Protein AF-A0A5N5W059-F1 (afdb_monomer)

pLDDT: mean 74.61, std 22.86, range [30.58, 98.38]

Sequence (277 aa):
MTGIERVVARMRALAAELPPEDGVAVFNGVYLAVTEEVARRVPDGGFRDRLATTTLDVLFASRYLDAVDEAAAGRRPPACWRPLFQLRGHPAVRPVQFALAGINAHIGHDLPLALADTCRGLGAEPRDLEGDFHRVGALLVSVEERIREALMPGPDLLDVADPLTHLLGSWTLEAARGAAWAAFRALWALRERPEVAAEFAERVDASVGLVGRCLLTPLGCGGGRDDRKDENDENDGKRPARRAGGGGALPRRHPLGQPLGQSSSQSSGSSTGAISS

Structure (mmCIF, N/CA/C/O backbone):
data_AF-A0A5N5W059-F1
#
_entry.id   AF-A0A5N5W059-F1
#
loop_
_atom_site.group_PDB
_atom_site.id
_atom_site.type_symbol
_atom_site.label_atom_id
_atom_site.label_alt_id
_atom_site.label_comp_id
_atom_site.label_asym_id
_atom_site.label_entity_id
_atom_site.label_seq_id
_atom_site.pdbx_PDB_ins_code
_atom_site.Cartn_x
_atom_site.Cartn_y
_atom_site.Cartn_z
_atom_site.occupancy
_atom_site.B_iso_or_equiv
_atom_site.auth_seq_id
_atom_site.auth_comp_id
_atom_site.auth_asym_id
_atom_site.auth_atom_id
_atom_site.pdbx_PDB_model_num
ATOM 1 N N . MET A 1 1 ? -3.171 -21.248 11.573 1.00 58.03 1 MET A N 1
ATOM 2 C CA . MET A 1 1 ? -2.602 -20.238 10.667 1.00 58.03 1 MET A CA 1
ATOM 3 C C . MET A 1 1 ? -2.973 -18.863 11.186 1.00 58.03 1 MET A C 1
ATOM 5 O O . MET A 1 1 ? -4.166 -18.601 11.331 1.00 58.03 1 MET A O 1
ATOM 9 N N . THR A 1 2 ? -1.992 -18.035 11.537 1.00 75.38 2 THR A N 1
ATOM 10 C CA . THR A 1 2 ? -2.227 -16.637 11.946 1.00 75.38 2 THR A CA 1
ATOM 11 C C . THR A 1 2 ? -2.673 -15.779 10.749 1.00 75.38 2 THR A C 1
ATOM 13 O O . THR A 1 2 ? -2.598 -16.216 9.598 1.00 75.38 2 THR A O 1
ATOM 16 N N . GLY A 1 3 ? -3.180 -14.565 11.000 1.00 83.62 3 GLY A N 1
ATOM 17 C CA . GLY A 1 3 ? -3.581 -13.639 9.929 1.00 83.62 3 GLY A CA 1
ATOM 18 C C . GLY A 1 3 ? -2.415 -13.268 9.005 1.00 83.62 3 GLY A C 1
ATOM 19 O O . GLY A 1 3 ? -2.553 -13.336 7.786 1.00 83.62 3 GLY A O 1
ATOM 20 N N . ILE A 1 4 ? -1.246 -12.996 9.590 1.00 84.06 4 ILE A N 1
ATOM 21 C CA . ILE A 1 4 ? -0.012 -12.645 8.870 1.00 84.06 4 ILE A CA 1
ATOM 22 C C . ILE A 1 4 ? 0.472 -13.812 7.997 1.00 84.06 4 ILE A C 1
ATOM 24 O O . ILE A 1 4 ? 0.819 -13.621 6.836 1.00 84.06 4 ILE A O 1
ATOM 28 N N . GLU A 1 5 ? 0.418 -15.054 8.495 1.00 87.75 5 GLU A N 1
ATOM 29 C CA . GLU A 1 5 ? 0.771 -16.236 7.689 1.00 87.75 5 GLU A CA 1
ATOM 30 C C . GLU A 1 5 ? -0.106 -16.375 6.437 1.00 87.75 5 GLU A C 1
ATOM 32 O O . GLU A 1 5 ? 0.379 -16.796 5.386 1.00 87.75 5 GLU A O 1
ATOM 37 N N . ARG A 1 6 ? -1.394 -16.013 6.524 1.00 91.00 6 ARG A N 1
ATOM 38 C CA . ARG A 1 6 ? -2.306 -16.038 5.370 1.00 91.00 6 ARG A CA 1
ATOM 39 C C . ARG A 1 6 ? -1.939 -14.981 4.337 1.00 91.00 6 ARG A C 1
ATOM 41 O O . ARG A 1 6 ? -1.954 -15.284 3.146 1.00 91.00 6 ARG A O 1
ATOM 48 N N . VAL A 1 7 ? -1.584 -13.782 4.791 1.00 92.88 7 VAL A N 1
ATOM 49 C CA . VAL A 1 7 ? -1.086 -12.703 3.930 1.00 92.88 7 VAL A CA 1
ATOM 50 C C . VAL A 1 7 ? 0.180 -13.149 3.201 1.00 92.88 7 VAL A C 1
ATOM 52 O O . VAL A 1 7 ? 0.217 -13.127 1.973 1.00 92.88 7 VAL A O 1
ATOM 55 N N . VAL A 1 8 ? 1.180 -13.646 3.936 1.00 93.06 8 VAL A N 1
ATOM 56 C CA . VAL A 1 8 ? 2.445 -14.139 3.367 1.00 93.06 8 VAL A CA 1
ATOM 57 C C . VAL A 1 8 ? 2.193 -15.245 2.339 1.00 93.06 8 VAL A C 1
ATOM 59 O O . VAL A 1 8 ? 2.766 -15.224 1.251 1.00 93.06 8 VAL A O 1
ATOM 62 N N . ALA A 1 9 ? 1.306 -16.197 2.642 1.00 94.69 9 ALA A N 1
ATOM 63 C CA . ALA A 1 9 ? 0.945 -17.255 1.703 1.00 94.69 9 ALA A CA 1
ATOM 64 C C . ALA A 1 9 ? 0.313 -16.700 0.414 1.00 94.69 9 ALA A C 1
ATOM 66 O O . ALA A 1 9 ? 0.690 -17.127 -0.678 1.00 94.69 9 ALA A O 1
ATOM 67 N N . ARG A 1 10 ? -0.602 -15.725 0.518 1.00 95.94 10 ARG A N 1
ATOM 68 C CA . ARG A 1 10 ? -1.230 -15.092 -0.654 1.00 95.94 10 ARG A CA 1
ATOM 69 C C . ARG A 1 10 ? -0.217 -14.317 -1.496 1.00 95.94 10 ARG A C 1
ATOM 71 O O . ARG A 1 10 ? -0.236 -14.449 -2.715 1.00 95.94 10 ARG A O 1
ATOM 78 N N . MET A 1 11 ? 0.688 -13.571 -0.868 1.00 95.69 11 MET A N 1
ATOM 79 C CA . MET A 1 11 ? 1.741 -12.824 -1.566 1.00 95.69 11 MET A CA 1
ATOM 80 C C . MET A 1 11 ? 2.738 -13.745 -2.279 1.00 95.69 11 MET A C 1
ATOM 82 O O . MET A 1 11 ? 3.159 -13.448 -3.395 1.00 95.69 11 MET A O 1
ATOM 86 N N . ARG A 1 12 ? 3.083 -14.895 -1.684 1.00 96.00 12 ARG A N 1
ATOM 87 C CA . ARG A 1 12 ? 3.911 -15.922 -2.343 1.00 96.00 12 ARG A CA 1
ATOM 88 C C . ARG A 1 12 ? 3.200 -16.567 -3.530 1.00 96.00 12 ARG A C 1
ATOM 90 O O . ARG A 1 12 ? 3.833 -16.785 -4.556 1.00 96.00 12 ARG A O 1
ATOM 97 N N . ALA A 1 13 ? 1.900 -16.842 -3.408 1.00 96.56 13 ALA A N 1
ATOM 98 C CA . ALA A 1 13 ? 1.102 -17.334 -4.529 1.00 96.56 13 ALA A CA 1
ATOM 99 C C . ALA A 1 13 ? 1.077 -16.311 -5.677 1.00 96.56 13 ALA A C 1
ATOM 101 O O . ALA A 1 13 ? 1.368 -16.667 -6.813 1.00 96.56 13 A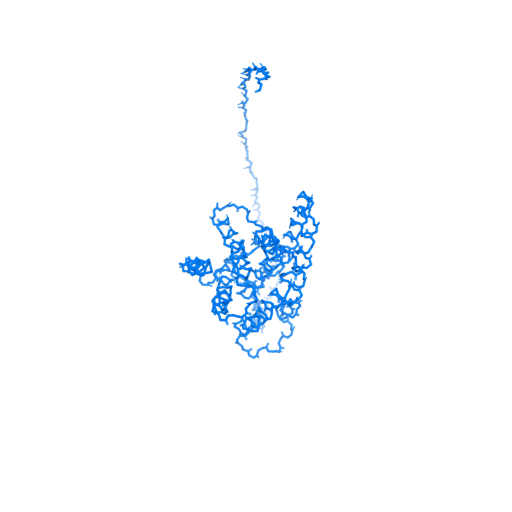LA A O 1
ATOM 102 N N . LEU A 1 14 ? 0.851 -15.031 -5.363 1.00 95.94 14 LEU A N 1
ATOM 103 C CA . LEU A 1 14 ? 0.894 -13.951 -6.349 1.00 95.94 14 LEU A CA 1
ATOM 104 C C . LEU A 1 14 ? 2.269 -13.841 -7.030 1.00 95.94 14 LEU A C 1
ATOM 106 O O . LEU A 1 14 ? 2.341 -13.664 -8.242 1.00 95.94 14 LEU A O 1
ATOM 110 N N . ALA A 1 15 ? 3.365 -13.991 -6.278 1.00 93.81 15 ALA A N 1
ATOM 111 C CA . ALA A 1 15 ? 4.717 -13.997 -6.841 1.00 93.81 15 ALA A CA 1
ATOM 112 C C . ALA A 1 15 ? 4.949 -15.157 -7.826 1.00 93.81 15 ALA A C 1
ATOM 114 O O . ALA A 1 15 ? 5.697 -14.997 -8.782 1.00 93.81 15 ALA A O 1
ATOM 115 N N . ALA A 1 16 ? 4.321 -16.314 -7.599 1.00 95.56 16 ALA A N 1
ATOM 116 C CA . ALA A 1 16 ? 4.441 -17.477 -8.477 1.00 95.56 16 ALA A CA 1
ATOM 117 C C . ALA A 1 16 ? 3.591 -17.364 -9.758 1.00 95.56 16 ALA A C 1
ATOM 119 O O . ALA A 1 16 ? 3.871 -18.052 -10.737 1.00 95.56 16 ALA A O 1
ATOM 120 N N . GLU A 1 17 ? 2.556 -16.521 -9.751 1.00 95.50 17 GLU A N 1
ATOM 121 C CA . GLU A 1 17 ? 1.641 -16.311 -10.883 1.00 95.50 17 GLU A CA 1
ATOM 122 C C . GLU A 1 17 ? 2.161 -15.280 -11.897 1.00 95.50 17 GLU A C 1
ATOM 124 O O . GLU A 1 17 ? 1.714 -15.270 -13.046 1.00 95.50 17 GLU A O 1
ATOM 129 N N . LEU A 1 18 ? 3.076 -14.399 -11.487 1.00 94.88 18 LEU A N 1
ATOM 130 C CA . LEU A 1 18 ? 3.506 -13.247 -12.276 1.00 94.88 18 LEU A CA 1
ATOM 131 C C . LEU A 1 18 ? 4.944 -13.399 -12.799 1.00 94.88 18 LEU A C 1
ATOM 133 O O . LEU A 1 18 ? 5.807 -13.898 -12.074 1.00 94.88 18 LEU A O 1
ATOM 137 N N . PRO A 1 19 ? 5.242 -12.924 -14.024 1.00 94.56 19 PRO A N 1
ATOM 138 C CA . PRO A 1 19 ? 6.618 -12.822 -14.503 1.00 94.56 19 PRO A CA 1
ATOM 139 C C . PRO A 1 19 ? 7.472 -11.943 -13.571 1.00 94.56 19 PRO A C 1
ATOM 141 O O . PRO A 1 19 ? 6.965 -10.927 -13.089 1.00 94.56 19 PRO A O 1
ATOM 144 N N . PRO A 1 20 ? 8.756 -12.266 -13.329 1.00 89.19 20 PRO A N 1
ATOM 145 C CA . PRO A 1 20 ? 9.626 -11.470 -12.455 1.00 89.19 20 PRO A CA 1
ATOM 146 C C . PRO A 1 20 ? 9.767 -9.996 -12.865 1.00 89.19 20 PRO A C 1
ATOM 148 O O . PRO A 1 20 ? 9.962 -9.133 -12.012 1.00 89.19 20 PRO A O 1
ATOM 151 N N . GLU A 1 21 ? 9.674 -9.706 -14.163 1.00 88.62 21 GLU A N 1
ATOM 152 C CA . GLU A 1 21 ? 9.733 -8.361 -14.739 1.00 88.62 21 GLU A CA 1
ATOM 153 C C . GLU A 1 21 ? 8.427 -7.562 -14.607 1.00 88.62 21 GLU A C 1
ATOM 155 O O . GLU A 1 21 ? 8.416 -6.358 -14.868 1.00 88.62 21 GLU A O 1
ATOM 160 N N . ASP A 1 22 ? 7.329 -8.204 -14.202 1.00 96.50 22 ASP A N 1
ATOM 161 C CA . ASP A 1 22 ? 6.055 -7.529 -13.999 1.00 96.50 22 ASP A CA 1
ATOM 162 C C . ASP A 1 22 ? 6.151 -6.551 -12.819 1.00 96.50 22 ASP A C 1
ATOM 164 O O . ASP A 1 22 ? 6.566 -6.902 -11.714 1.00 96.50 22 ASP A O 1
ATOM 168 N N . GLY A 1 23 ? 5.723 -5.307 -13.020 1.00 94.81 23 GLY A N 1
ATOM 169 C CA . GLY A 1 23 ? 5.801 -4.265 -12.001 1.00 94.81 23 GLY A CA 1
ATOM 170 C C . GLY A 1 23 ? 5.056 -4.595 -10.703 1.00 94.81 23 GLY A C 1
ATOM 171 O O . GLY A 1 23 ? 5.484 -4.172 -9.628 1.00 94.81 23 GLY A O 1
ATOM 172 N N . VAL A 1 24 ? 3.979 -5.389 -10.768 1.00 97.31 24 VAL A N 1
ATOM 173 C CA . VAL A 1 24 ? 3.301 -5.904 -9.568 1.00 97.31 24 VAL A CA 1
ATOM 174 C C . VAL A 1 24 ? 4.176 -6.941 -8.873 1.00 97.31 24 VAL A C 1
ATOM 176 O O . VAL A 1 24 ? 4.262 -6.903 -7.649 1.00 97.31 24 VAL A O 1
ATOM 179 N N . ALA A 1 25 ? 4.850 -7.825 -9.615 1.00 96.00 25 ALA A N 1
ATOM 180 C CA . ALA A 1 25 ? 5.771 -8.808 -9.043 1.00 96.00 25 ALA A CA 1
ATOM 181 C C . ALA A 1 25 ? 6.951 -8.128 -8.334 1.00 96.00 25 ALA A C 1
ATOM 183 O O . ALA A 1 25 ? 7.290 -8.506 -7.211 1.00 96.00 25 ALA A O 1
ATOM 184 N N . VAL A 1 26 ? 7.512 -7.074 -8.938 1.00 92.38 26 VAL A N 1
ATOM 185 C CA . VAL A 1 26 ? 8.600 -6.281 -8.348 1.00 92.38 26 VAL A CA 1
ATOM 186 C C . VAL A 1 26 ? 8.183 -5.677 -7.006 1.00 92.38 26 VAL A C 1
ATOM 188 O O . VAL A 1 26 ? 8.867 -5.877 -6.000 1.00 92.38 26 VAL A O 1
ATOM 191 N N . PHE A 1 27 ? 7.048 -4.972 -6.954 1.00 93.06 27 PHE A N 1
ATOM 192 C CA . PHE A 1 27 ? 6.564 -4.409 -5.692 1.00 93.06 27 PHE A CA 1
ATOM 193 C C . PHE A 1 27 ? 6.174 -5.500 -4.681 1.00 93.06 27 PHE A C 1
ATOM 195 O O . PHE A 1 27 ? 6.541 -5.401 -3.510 1.00 93.06 27 PHE A O 1
ATOM 202 N N . ASN A 1 28 ? 5.486 -6.559 -5.119 1.00 95.25 28 ASN A N 1
ATOM 203 C CA . ASN A 1 28 ? 5.094 -7.675 -4.257 1.00 95.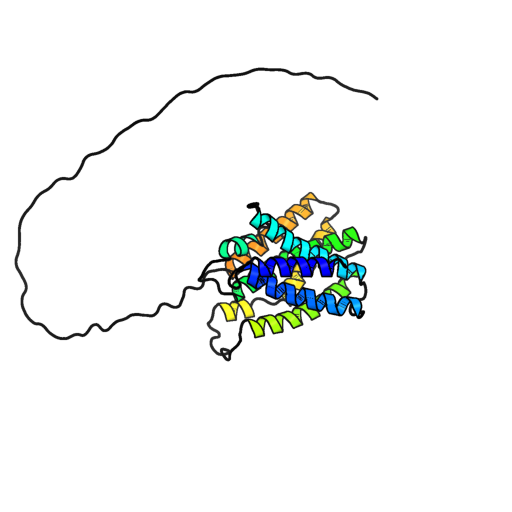25 28 ASN A CA 1
ATOM 204 C C . ASN A 1 28 ? 6.308 -8.325 -3.585 1.00 95.25 28 ASN A C 1
ATOM 206 O O . ASN A 1 28 ? 6.247 -8.638 -2.402 1.00 95.25 28 ASN A O 1
ATOM 210 N N . GLY A 1 29 ? 7.417 -8.497 -4.312 1.00 91.56 29 GLY A N 1
ATOM 211 C CA . GLY A 1 29 ? 8.658 -9.042 -3.762 1.00 91.56 29 GLY A CA 1
ATOM 212 C C . GLY A 1 29 ? 9.247 -8.161 -2.659 1.00 91.56 29 GLY A C 1
ATOM 213 O O . GLY A 1 29 ? 9.603 -8.665 -1.592 1.00 91.56 29 GLY A O 1
ATOM 214 N N . VAL A 1 30 ? 9.280 -6.842 -2.880 1.00 86.75 30 VAL A N 1
ATOM 215 C CA . VAL A 1 30 ? 9.709 -5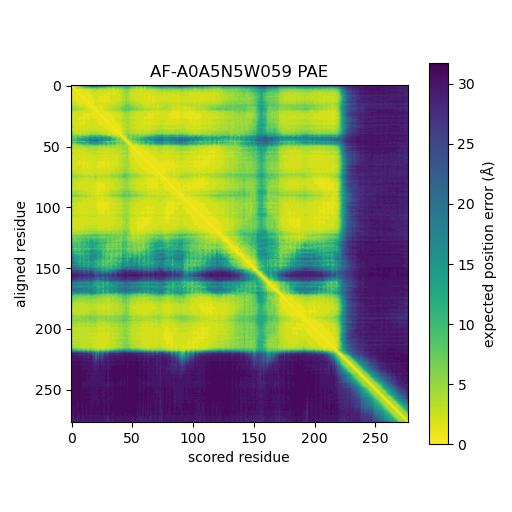.871 -1.860 1.00 86.75 30 VAL A CA 1
ATOM 216 C C . VAL A 1 30 ? 8.810 -5.953 -0.630 1.00 86.75 30 VAL A C 1
ATOM 218 O O . VAL A 1 30 ? 9.306 -6.077 0.489 1.00 86.75 30 VAL A O 1
ATOM 221 N N . TYR A 1 31 ? 7.491 -5.918 -0.823 1.00 88.75 31 TYR A N 1
ATOM 222 C CA . TYR A 1 31 ? 6.546 -5.927 0.285 1.00 88.75 31 TYR A CA 1
ATOM 223 C C . TYR A 1 31 ? 6.572 -7.259 1.053 1.00 88.75 31 TYR A C 1
ATOM 225 O O . TYR A 1 31 ? 6.601 -7.253 2.281 1.00 88.75 31 TYR A O 1
ATOM 233 N N . LEU A 1 32 ? 6.682 -8.397 0.359 1.00 90.75 32 LEU A N 1
ATOM 234 C CA . LEU A 1 32 ? 6.769 -9.724 0.973 1.00 90.75 32 LEU A CA 1
ATOM 235 C C . LEU A 1 32 ? 7.963 -9.820 1.927 1.00 90.75 32 LEU A C 1
ATOM 237 O O . LEU A 1 32 ? 7.814 -10.311 3.045 1.00 90.75 32 LEU A O 1
ATOM 241 N N . ALA A 1 33 ? 9.129 -9.307 1.523 1.00 85.38 33 ALA A N 1
ATOM 242 C CA . ALA A 1 33 ? 10.322 -9.303 2.367 1.00 85.38 33 ALA A CA 1
ATOM 243 C C . ALA A 1 33 ? 10.116 -8.510 3.673 1.00 85.38 33 ALA A C 1
ATOM 245 O O . ALA A 1 33 ? 10.628 -8.902 4.726 1.00 85.38 33 ALA A O 1
ATOM 246 N N . VAL A 1 34 ? 9.344 -7.417 3.623 1.00 81.38 34 VAL A N 1
ATOM 247 C CA . VAL A 1 34 ? 8.953 -6.640 4.811 1.00 81.38 34 VAL A CA 1
ATOM 248 C C . VAL A 1 34 ? 8.003 -7.432 5.692 1.00 81.38 34 VAL A C 1
ATOM 250 O O . VAL A 1 34 ? 8.254 -7.570 6.889 1.00 81.38 34 VAL A O 1
ATOM 253 N N . THR A 1 35 ? 6.927 -7.961 5.116 1.00 84.75 35 THR A N 1
ATOM 254 C CA . THR A 1 35 ? 5.891 -8.680 5.862 1.00 84.75 35 THR A CA 1
ATOM 255 C C . THR A 1 35 ? 6.456 -9.931 6.531 1.00 84.75 35 THR A C 1
ATOM 257 O O . THR A 1 35 ? 6.124 -10.224 7.676 1.00 84.75 35 THR A O 1
ATOM 260 N N . GLU A 1 36 ? 7.380 -10.64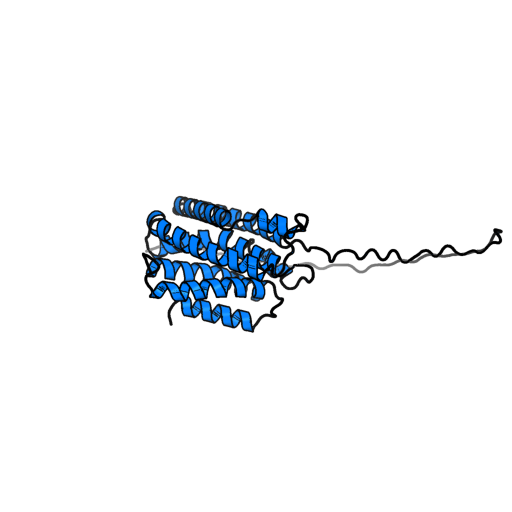3 5.883 1.00 86.62 36 GLU A N 1
ATOM 261 C CA . GLU A 1 36 ? 8.082 -11.780 6.489 1.00 86.62 36 GLU A CA 1
ATOM 262 C C . GLU A 1 36 ? 8.972 -11.369 7.673 1.00 86.62 36 GLU A C 1
ATOM 264 O O . GLU A 1 36 ? 9.058 -12.100 8.661 1.00 86.62 36 GLU A O 1
ATOM 269 N N . GLU A 1 37 ? 9.623 -10.204 7.613 1.00 79.94 37 GLU A N 1
ATOM 270 C CA . GLU A 1 37 ? 10.401 -9.671 8.738 1.00 79.94 37 GLU A CA 1
ATOM 271 C C . GLU A 1 37 ? 9.496 -9.265 9.909 1.00 79.94 37 GLU A C 1
ATOM 273 O O . GLU A 1 37 ? 9.805 -9.564 11.064 1.00 79.94 37 GLU A O 1
ATOM 278 N N . VAL 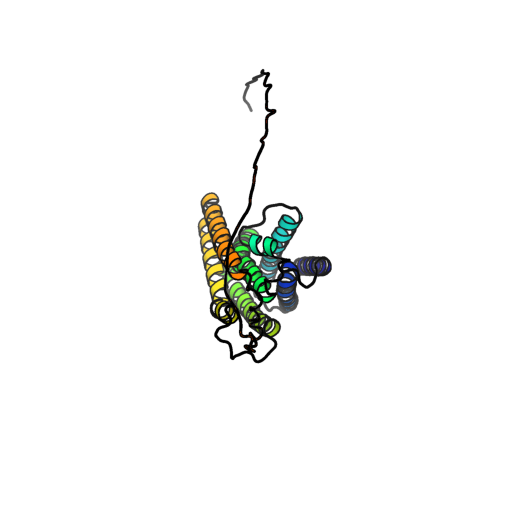A 1 38 ? 8.347 -8.645 9.628 1.00 76.94 38 VAL A N 1
ATOM 279 C CA . VAL A 1 38 ? 7.335 -8.335 10.649 1.00 76.94 38 VAL A CA 1
ATOM 280 C C . VAL A 1 38 ? 6.804 -9.624 11.279 1.00 76.94 38 VAL A C 1
ATOM 282 O O . VAL A 1 38 ? 6.787 -9.740 12.506 1.00 76.94 38 VAL A O 1
ATOM 285 N N . ALA A 1 39 ? 6.464 -10.629 10.466 1.00 81.19 39 ALA A N 1
ATOM 286 C CA . ALA A 1 39 ? 5.996 -11.935 10.926 1.00 81.19 39 ALA A CA 1
ATOM 287 C C . ALA A 1 39 ? 6.990 -12.617 11.879 1.00 81.19 39 ALA A C 1
ATOM 289 O O . ALA A 1 39 ? 6.567 -13.260 12.838 1.00 81.19 39 ALA A O 1
ATOM 290 N N . ARG A 1 40 ? 8.302 -12.446 11.651 1.00 81.06 40 ARG A N 1
ATOM 291 C CA . ARG A 1 40 ? 9.352 -12.942 12.555 1.00 81.06 40 ARG A CA 1
ATOM 292 C C . ARG A 1 40 ? 9.393 -12.197 13.892 1.00 81.06 40 ARG A C 1
ATOM 294 O O . ARG A 1 40 ? 9.567 -12.837 14.919 1.00 81.06 40 ARG A O 1
ATOM 301 N N . ARG A 1 41 ? 9.211 -10.872 13.907 1.00 73.25 41 ARG A N 1
ATOM 302 C CA . ARG A 1 41 ? 9.374 -10.040 15.122 1.00 73.25 41 ARG A CA 1
ATOM 303 C C . ARG A 1 41 ? 8.142 -9.967 16.025 1.00 73.25 41 ARG A C 1
ATOM 305 O O . ARG A 1 41 ? 8.271 -9.684 17.217 1.00 73.25 41 ARG A O 1
ATOM 312 N N . VAL A 1 42 ? 6.941 -10.192 15.488 1.00 71.38 42 VAL A N 1
ATOM 313 C CA . VAL A 1 42 ? 5.684 -10.152 16.264 1.00 71.38 42 VAL A CA 1
ATOM 314 C C . VAL A 1 42 ? 5.646 -11.204 17.399 1.00 71.38 42 VAL A C 1
ATOM 316 O O . VAL A 1 42 ? 5.251 -10.858 18.525 1.00 71.38 42 VAL A O 1
ATOM 319 N N . PRO A 1 43 ? 6.074 -12.465 17.180 1.00 69.00 43 PRO A N 1
ATOM 320 C CA . PRO A 1 43 ? 6.200 -13.470 18.238 1.00 69.00 43 PRO A CA 1
ATOM 321 C C . PRO A 1 43 ? 7.215 -13.121 19.337 1.00 69.00 43 PRO A C 1
ATOM 323 O O . PRO A 1 43 ? 6.966 -13.454 20.497 1.00 69.00 43 PRO A O 1
ATOM 326 N N . ASP A 1 44 ? 8.279 -12.386 19.009 1.00 67.50 44 ASP A N 1
ATOM 327 C CA . ASP A 1 44 ? 9.421 -12.123 19.904 1.00 67.50 44 ASP A CA 1
ATOM 328 C C . ASP A 1 44 ? 9.200 -10.957 20.888 1.00 67.50 44 ASP A C 1
ATOM 330 O O . ASP A 1 44 ? 10.105 -10.560 21.619 1.00 67.50 44 ASP A O 1
ATOM 334 N N . GLY A 1 45 ? 7.994 -10.381 20.925 1.00 63.50 45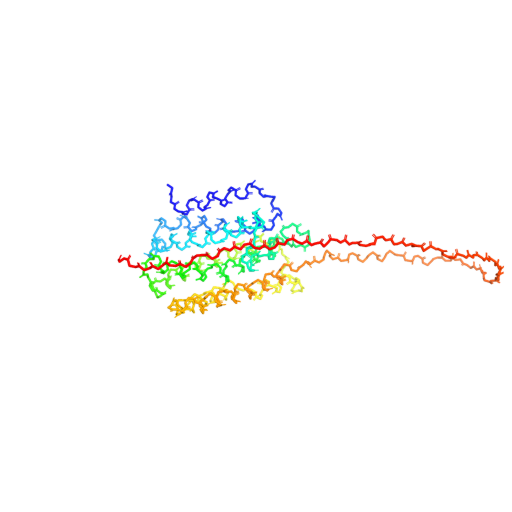 GLY A N 1
ATOM 335 C CA . GLY A 1 45 ? 7.674 -9.263 21.822 1.00 63.50 45 GLY A CA 1
ATOM 336 C C . GLY A 1 45 ? 8.224 -7.914 21.348 1.00 63.50 45 GLY A C 1
ATOM 337 O O . GLY A 1 45 ? 8.294 -6.970 22.130 1.00 63.50 45 GLY A O 1
ATOM 338 N N . GLY A 1 46 ? 8.580 -7.796 20.062 1.00 62.62 46 GLY A N 1
ATOM 339 C CA . GLY A 1 46 ? 9.073 -6.548 19.463 1.00 62.62 46 GLY A CA 1
ATOM 340 C C . GLY A 1 46 ? 8.043 -5.409 19.396 1.00 62.62 46 GLY A C 1
ATOM 341 O O . GLY A 1 46 ? 8.408 -4.273 19.092 1.00 62.62 46 GLY A O 1
ATOM 342 N N . PHE A 1 47 ? 6.772 -5.691 19.698 1.00 64.62 47 PHE A N 1
ATOM 343 C CA . PHE A 1 47 ? 5.668 -4.731 19.686 1.00 64.62 47 PHE A CA 1
ATOM 344 C C . PHE A 1 47 ? 4.928 -4.729 21.018 1.00 64.62 47 PHE A C 1
ATOM 346 O O . PHE A 1 47 ? 4.779 -5.777 21.651 1.00 64.62 47 PHE A O 1
ATOM 353 N N . ARG A 1 48 ? 4.455 -3.546 21.434 1.00 67.00 48 ARG A N 1
ATOM 354 C CA . ARG A 1 48 ? 3.750 -3.379 22.709 1.00 67.00 48 ARG A CA 1
ATOM 355 C C . ARG A 1 48 ? 2.376 -4.037 22.657 1.00 67.00 48 ARG A C 1
ATOM 357 O O . ARG A 1 48 ? 2.001 -4.703 23.619 1.00 67.00 48 ARG A O 1
ATOM 364 N N . ASP A 1 49 ? 1.661 -3.878 21.545 1.00 73.75 49 ASP A N 1
ATOM 365 C CA . ASP A 1 49 ? 0.381 -4.536 21.311 1.00 73.75 49 ASP A CA 1
ATOM 366 C C . ASP A 1 49 ? 0.450 -5.462 20.085 1.00 73.75 49 ASP A C 1
ATOM 368 O O . ASP A 1 49 ? 0.412 -5.046 18.921 1.00 73.75 49 ASP A O 1
ATOM 372 N N . ARG A 1 50 ? 0.542 -6.768 20.365 1.00 79.00 50 ARG A N 1
ATOM 373 C CA . ARG A 1 50 ? 0.550 -7.826 19.347 1.00 79.00 50 ARG A CA 1
ATOM 374 C C . ARG A 1 50 ? -0.751 -7.861 18.548 1.00 79.00 50 ARG A C 1
ATOM 376 O O . ARG A 1 50 ? -0.700 -8.139 17.349 1.00 79.00 50 ARG A O 1
ATOM 383 N N . LEU A 1 51 ? -1.895 -7.617 19.188 1.00 82.88 51 LEU A N 1
ATOM 384 C CA . LEU A 1 51 ? -3.195 -7.652 18.525 1.00 82.88 51 LEU A CA 1
ATOM 385 C C . LEU A 1 51 ? -3.330 -6.461 17.579 1.00 82.88 51 LEU A C 1
ATOM 387 O O . LEU A 1 51 ? -3.685 -6.662 16.418 1.00 82.88 51 LEU A O 1
ATOM 391 N N . ALA A 1 52 ? -2.978 -5.257 18.034 1.00 81.38 52 ALA A N 1
ATOM 392 C CA . ALA A 1 52 ? -2.989 -4.061 17.197 1.00 81.38 52 ALA A CA 1
ATOM 393 C C . ALA A 1 52 ? -2.037 -4.180 16.008 1.00 81.38 52 ALA A C 1
ATOM 395 O O . ALA A 1 52 ? -2.437 -3.930 14.873 1.00 81.38 52 ALA A O 1
ATOM 396 N N . THR A 1 53 ? -0.813 -4.654 16.246 1.00 80.12 53 THR A N 1
ATOM 397 C CA . THR A 1 53 ? 0.179 -4.852 15.181 1.00 80.12 53 THR A CA 1
ATOM 398 C C . THR A 1 53 ? -0.290 -5.889 14.160 1.00 80.12 53 THR A C 1
ATOM 400 O O . THR A 1 53 ? -0.224 -5.641 12.961 1.00 80.12 53 THR A O 1
ATOM 403 N N . THR A 1 54 ? -0.820 -7.028 14.619 1.00 84.12 54 THR A N 1
ATOM 404 C CA . THR A 1 54 ? -1.341 -8.081 13.728 1.00 84.12 54 THR A CA 1
ATOM 405 C C . THR A 1 54 ? -2.549 -7.596 12.928 1.00 84.12 54 THR A C 1
ATOM 407 O O . THR A 1 54 ? -2.671 -7.903 11.747 1.00 84.12 54 THR A O 1
ATOM 410 N N . THR A 1 55 ? -3.443 -6.836 13.564 1.00 88.06 55 THR A N 1
ATOM 411 C CA . THR A 1 55 ? -4.638 -6.278 12.915 1.00 88.06 55 THR A CA 1
ATOM 412 C C . THR A 1 55 ? -4.245 -5.280 11.833 1.00 88.06 55 THR A C 1
ATOM 414 O O . THR A 1 55 ? -4.731 -5.383 10.708 1.00 88.06 55 THR A O 1
ATOM 417 N N . LEU A 1 56 ? -3.322 -4.367 12.148 1.00 87.50 56 LEU A N 1
ATOM 418 C CA . LEU A 1 56 ? -2.809 -3.394 11.193 1.00 87.50 56 LEU A CA 1
ATOM 419 C C . LEU A 1 56 ? -2.114 -4.076 10.014 1.00 87.50 56 LEU A C 1
ATOM 421 O O . LEU A 1 56 ? -2.413 -3.727 8.880 1.00 87.50 56 LEU A O 1
ATOM 425 N N . ASP A 1 57 ? -1.233 -5.047 10.263 1.00 85.50 57 ASP A N 1
ATOM 426 C CA . ASP A 1 57 ? -0.507 -5.765 9.207 1.00 85.50 57 ASP A CA 1
ATOM 427 C C . ASP A 1 57 ? -1.470 -6.441 8.219 1.00 85.50 57 ASP A C 1
ATOM 429 O O . ASP A 1 57 ? -1.368 -6.248 7.007 1.00 85.50 57 ASP A O 1
ATOM 433 N N . VAL A 1 58 ? -2.488 -7.136 8.739 1.00 90.56 58 VAL A N 1
ATOM 434 C CA . VAL A 1 58 ? -3.504 -7.798 7.912 1.00 90.56 58 VAL A CA 1
ATOM 435 C C . VAL A 1 58 ? -4.345 -6.790 7.132 1.00 90.56 58 VAL A C 1
ATOM 437 O O . VAL A 1 58 ? -4.553 -6.983 5.935 1.00 90.56 58 VAL A O 1
ATOM 440 N N . LEU A 1 59 ? -4.835 -5.721 7.769 1.00 92.44 59 LEU A N 1
ATOM 441 C CA . LEU A 1 59 ? -5.645 -4.698 7.094 1.00 92.44 59 LEU A CA 1
ATOM 442 C C . LEU A 1 59 ? -4.840 -3.937 6.040 1.00 92.44 59 LEU A C 1
ATOM 444 O O . LEU A 1 59 ? -5.367 -3.607 4.979 1.00 92.44 59 LEU A O 1
ATOM 448 N N . PHE A 1 60 ? -3.568 -3.673 6.323 1.00 91.44 60 PHE A N 1
ATOM 449 C CA . PHE A 1 60 ? -2.669 -2.993 5.408 1.00 91.44 60 PHE A CA 1
ATOM 450 C C . PHE A 1 60 ? -2.410 -3.857 4.174 1.00 91.44 60 PHE A C 1
ATOM 452 O O . PHE A 1 60 ? -2.663 -3.410 3.057 1.00 91.44 60 PHE A O 1
ATOM 459 N N . ALA A 1 61 ? -2.046 -5.125 4.371 1.00 91.94 61 ALA A N 1
ATOM 460 C CA . ALA A 1 61 ? -1.821 -6.056 3.274 1.00 91.94 61 ALA A CA 1
ATOM 461 C C . ALA A 1 61 ? -3.079 -6.331 2.447 1.00 91.94 61 ALA A C 1
ATOM 463 O O . ALA A 1 61 ? -3.002 -6.421 1.221 1.00 91.94 61 ALA A O 1
ATOM 464 N N . SER A 1 62 ? -4.236 -6.441 3.107 1.00 95.12 62 SER A N 1
ATOM 465 C CA . SER A 1 62 ? -5.509 -6.696 2.428 1.00 95.12 62 SER A CA 1
ATOM 466 C C . SER A 1 62 ? -5.822 -5.595 1.422 1.00 95.12 62 SER A C 1
ATOM 468 O O . SER A 1 62 ? -6.205 -5.912 0.309 1.00 95.12 62 SER A O 1
ATOM 470 N N . ARG A 1 63 ? -5.545 -4.320 1.731 1.00 96.38 63 ARG A N 1
ATOM 471 C CA . ARG A 1 63 ? -5.777 -3.222 0.776 1.00 96.38 63 ARG A CA 1
ATOM 472 C C . ARG A 1 63 ? -4.982 -3.348 -0.517 1.00 96.38 63 ARG A C 1
ATOM 474 O O . ARG A 1 63 ? -5.528 -3.128 -1.595 1.00 96.38 63 ARG A O 1
ATOM 481 N N . TYR A 1 64 ? -3.709 -3.719 -0.413 1.00 97.12 64 TYR A N 1
ATOM 482 C CA . TYR A 1 64 ? -2.887 -3.974 -1.591 1.00 97.12 64 TYR A CA 1
ATOM 483 C C . TYR A 1 64 ? -3.428 -5.166 -2.395 1.00 97.12 64 TYR A C 1
ATOM 485 O O . TYR A 1 64 ? -3.599 -5.071 -3.611 1.00 97.12 64 TYR A O 1
ATOM 493 N N . LEU A 1 65 ? -3.723 -6.277 -1.718 1.00 97.56 65 LEU A N 1
ATOM 494 C CA . LEU A 1 65 ? -4.209 -7.497 -2.363 1.00 97.56 65 LEU A CA 1
ATOM 495 C C . LEU A 1 65 ? -5.588 -7.297 -3.009 1.00 97.56 65 LEU A C 1
ATOM 497 O O . LEU A 1 65 ? -5.797 -7.748 -4.132 1.00 97.56 65 LEU A O 1
ATOM 501 N N . ASP A 1 66 ? -6.482 -6.545 -2.368 1.00 97.81 66 ASP A N 1
ATOM 502 C CA . ASP A 1 66 ? -7.783 -6.165 -2.917 1.00 97.81 66 ASP A CA 1
ATOM 503 C C . ASP A 1 66 ? -7.607 -5.328 -4.192 1.00 97.81 66 ASP A C 1
ATOM 505 O O . ASP A 1 66 ? -8.265 -5.594 -5.197 1.00 97.81 66 ASP A O 1
ATOM 509 N N . ALA A 1 67 ? -6.669 -4.372 -4.210 1.00 98.06 67 ALA A N 1
ATOM 510 C CA . ALA A 1 67 ? -6.370 -3.588 -5.409 1.00 98.06 67 ALA A CA 1
ATOM 511 C C . ALA A 1 67 ? -5.839 -4.466 -6.561 1.00 98.06 67 ALA A C 1
ATOM 513 O O . ALA A 1 67 ? -6.192 -4.239 -7.724 1.00 98.06 67 ALA A O 1
ATOM 514 N N . VAL A 1 68 ? -5.021 -5.481 -6.254 1.00 97.88 68 VAL A N 1
ATOM 515 C CA . VAL A 1 68 ? -4.553 -6.480 -7.233 1.00 97.88 68 VAL A CA 1
ATOM 516 C C . VAL A 1 68 ? -5.725 -7.294 -7.778 1.00 97.88 68 VAL A C 1
ATOM 518 O O . VAL A 1 68 ? -5.857 -7.431 -8.996 1.00 97.88 68 VAL A O 1
ATOM 521 N N . ASP A 1 69 ? -6.591 -7.799 -6.902 1.00 97.00 69 ASP A N 1
ATOM 522 C CA . ASP A 1 69 ? -7.736 -8.628 -7.277 1.00 97.00 69 ASP A CA 1
ATOM 523 C C . ASP A 1 69 ? -8.784 -7.822 -8.073 1.00 97.00 69 ASP A C 1
ATOM 525 O O . ASP A 1 69 ? -9.378 -8.325 -9.030 1.00 97.00 69 ASP A O 1
ATOM 529 N N . GLU A 1 70 ? -8.991 -6.544 -7.742 1.00 97.38 70 GLU A N 1
ATOM 530 C CA . GLU A 1 70 ? -9.822 -5.620 -8.519 1.00 97.38 70 GLU A CA 1
ATOM 531 C C . GLU A 1 70 ? -9.270 -5.390 -9.923 1.00 97.38 70 GLU A C 1
ATOM 533 O O . GLU A 1 70 ? -10.025 -5.490 -10.894 1.00 97.38 70 GLU A O 1
ATOM 538 N N . ALA A 1 71 ? -7.967 -5.129 -10.045 1.00 96.88 71 ALA A N 1
ATOM 539 C CA . ALA A 1 71 ? -7.318 -4.959 -11.339 1.00 96.88 71 ALA A CA 1
ATOM 540 C C . ALA A 1 71 ? -7.396 -6.242 -12.185 1.00 96.88 71 ALA A C 1
ATOM 542 O O . ALA A 1 71 ? -7.736 -6.179 -13.367 1.00 96.88 71 ALA A O 1
ATOM 543 N N . ALA A 1 72 ? -7.136 -7.405 -11.580 1.00 95.06 72 ALA A N 1
ATOM 544 C CA . ALA A 1 72 ? -7.206 -8.706 -12.244 1.00 95.06 72 ALA A CA 1
ATOM 545 C C . ALA A 1 72 ? -8.625 -9.038 -12.733 1.00 95.06 72 ALA A C 1
ATOM 547 O O . ALA A 1 72 ? -8.799 -9.620 -13.802 1.00 95.06 72 ALA A O 1
ATOM 548 N N . ALA A 1 73 ? -9.648 -8.615 -11.990 1.00 96.81 73 ALA A N 1
ATOM 549 C CA . ALA A 1 73 ? -11.046 -8.777 -12.370 1.00 96.81 73 ALA A CA 1
ATOM 550 C C . ALA A 1 73 ? -11.558 -7.711 -13.363 1.00 96.81 73 ALA A C 1
ATOM 552 O O . ALA A 1 73 ? -12.760 -7.659 -13.631 1.00 96.81 73 ALA A O 1
ATOM 553 N N . GLY A 1 74 ? -10.692 -6.829 -13.876 1.00 95.00 74 GLY A N 1
ATOM 554 C CA . GLY A 1 74 ? -11.078 -5.746 -14.786 1.00 95.00 74 GLY A CA 1
ATOM 555 C C . GLY A 1 74 ? -11.930 -4.649 -14.133 1.00 95.00 74 GLY A C 1
ATOM 556 O O . GLY A 1 74 ? -12.558 -3.856 -14.837 1.00 95.00 74 GLY A O 1
ATOM 557 N N . ARG A 1 75 ? -11.975 -4.596 -12.796 1.00 96.69 75 ARG A N 1
ATOM 558 C CA . ARG A 1 75 ? -12.602 -3.504 -12.042 1.00 96.69 75 ARG A CA 1
ATOM 559 C C . ARG A 1 75 ? -11.642 -2.320 -11.937 1.00 96.69 75 ARG A C 1
ATOM 561 O O . ARG A 1 75 ? -10.513 -2.349 -12.423 1.00 96.69 75 ARG A O 1
ATOM 568 N N . ARG A 1 76 ? -12.121 -1.229 -11.341 1.00 94.44 76 ARG A N 1
ATOM 569 C CA . ARG A 1 76 ? -11.348 0.003 -11.186 1.00 94.44 76 ARG A CA 1
ATOM 570 C C . ARG A 1 76 ? -10.742 0.066 -9.777 1.00 94.44 76 ARG A C 1
ATOM 572 O O . ARG A 1 76 ? -11.477 0.452 -8.874 1.00 94.44 76 ARG A O 1
ATOM 579 N N . PRO A 1 77 ? -9.441 -0.238 -9.611 1.00 97.00 77 PRO A N 1
ATOM 580 C CA . PRO A 1 77 ? -8.773 -0.102 -8.322 1.00 97.00 77 PRO A CA 1
ATOM 581 C C . PRO A 1 77 ? -8.613 1.371 -7.918 1.00 97.00 77 PRO A C 1
ATOM 583 O O . PRO A 1 77 ? -8.791 2.258 -8.775 1.00 97.00 77 PRO A O 1
ATOM 586 N N . PRO A 1 78 ? -8.226 1.644 -6.653 1.00 97.88 78 PRO A N 1
ATOM 587 C CA . PRO A 1 78 ? -7.916 2.990 -6.179 1.00 97.88 78 PRO A CA 1
ATOM 588 C C . PRO A 1 78 ? -6.976 3.742 -7.127 1.00 97.88 78 PRO A C 1
ATOM 590 O O . PRO A 1 78 ? -6.077 3.162 -7.752 1.00 97.88 78 PRO A O 1
ATOM 593 N N . ALA A 1 79 ? -7.190 5.047 -7.274 1.00 97.75 79 ALA A N 1
ATOM 594 C CA . ALA A 1 79 ? -6.457 5.899 -8.200 1.00 97.75 79 ALA A CA 1
ATOM 595 C C . ALA A 1 79 ? -4.938 5.876 -7.989 1.00 97.75 79 ALA A C 1
ATOM 597 O O . ALA A 1 79 ? -4.204 6.013 -8.972 1.00 97.75 79 ALA A O 1
ATOM 598 N N . CYS A 1 80 ? -4.480 5.664 -6.757 1.00 97.56 80 CYS A N 1
ATOM 599 C CA . CYS A 1 80 ? -3.081 5.503 -6.381 1.00 97.56 80 CYS A CA 1
ATOM 600 C C . CYS A 1 80 ? -2.410 4.270 -7.002 1.00 97.56 80 CYS A C 1
ATOM 602 O O . CYS A 1 80 ? -1.249 4.354 -7.400 1.00 97.56 80 CYS A O 1
ATOM 604 N N . TRP A 1 81 ? -3.145 3.168 -7.168 1.00 98.38 81 TRP A N 1
ATOM 605 C CA . TRP A 1 81 ? -2.625 1.903 -7.694 1.00 98.38 81 TRP A CA 1
ATOM 606 C C . TRP A 1 81 ? -2.717 1.779 -9.217 1.00 98.38 81 TRP A C 1
ATOM 608 O O . TRP A 1 81 ? -1.909 1.093 -9.848 1.00 98.38 81 TRP A O 1
ATOM 618 N N . ARG A 1 82 ? -3.679 2.472 -9.838 1.00 98.19 82 ARG A N 1
ATOM 619 C CA . ARG A 1 82 ? -3.927 2.403 -11.292 1.00 98.19 82 ARG A CA 1
ATOM 620 C C . ARG A 1 82 ? -2.677 2.610 -12.162 1.00 98.19 82 ARG A C 1
ATOM 622 O O . ARG A 1 82 ? -2.538 1.840 -13.110 1.00 98.19 82 ARG A O 1
ATOM 629 N N . PRO A 1 83 ? -1.775 3.579 -11.893 1.00 97.56 83 PRO A N 1
ATOM 630 C CA . PRO A 1 83 ? -0.589 3.786 -12.724 1.00 97.56 83 PRO A CA 1
ATOM 631 C C . PRO A 1 83 ? 0.307 2.547 -12.798 1.00 97.56 83 PRO A C 1
ATOM 633 O O . PRO A 1 83 ? 0.752 2.180 -13.884 1.00 97.56 83 PRO A O 1
ATOM 636 N N . LEU A 1 84 ? 0.514 1.869 -11.663 1.00 97.69 84 LEU A N 1
ATOM 637 C CA . LEU A 1 84 ? 1.335 0.663 -11.594 1.00 97.69 84 LEU A CA 1
ATOM 638 C C . LEU A 1 84 ? 0.704 -0.460 -12.413 1.00 97.69 84 LEU A C 1
ATOM 640 O O . LEU A 1 84 ? 1.376 -1.041 -13.257 1.00 97.69 84 LEU A O 1
ATOM 644 N N . PHE A 1 85 ? -0.597 -0.713 -12.249 1.00 97.94 85 PHE A N 1
ATOM 645 C CA . PHE A 1 85 ? -1.282 -1.752 -13.023 1.00 97.94 85 PHE A CA 1
ATOM 646 C C . PHE A 1 85 ? -1.323 -1.465 -14.527 1.00 97.94 85 PHE A C 1
ATOM 648 O O . PHE A 1 85 ? -1.243 -2.394 -15.325 1.00 97.94 85 PHE A O 1
ATOM 655 N N . GLN A 1 86 ? -1.426 -0.196 -14.923 1.00 96.75 86 GLN A N 1
ATOM 656 C CA . GLN A 1 86 ? -1.436 0.211 -16.331 1.00 96.75 86 GLN A CA 1
ATOM 657 C C . GLN A 1 86 ? -0.072 0.040 -17.006 1.00 96.75 86 GLN A C 1
ATOM 659 O O . GLN A 1 86 ? -0.017 -0.292 -18.187 1.00 96.75 86 GLN A O 1
ATOM 664 N N . LEU A 1 87 ? 1.018 0.272 -16.271 1.00 97.06 87 LEU A N 1
ATOM 665 C CA . LEU A 1 87 ? 2.382 0.256 -16.807 1.00 97.06 87 LEU A CA 1
ATOM 666 C C . LEU A 1 87 ? 3.175 -0.999 -16.427 1.00 97.06 87 LEU A C 1
ATOM 668 O O . LEU A 1 87 ? 4.338 -1.093 -16.798 1.00 97.06 87 LEU A O 1
ATOM 672 N N . ARG A 1 88 ? 2.563 -1.971 -15.738 1.00 96.38 88 ARG A N 1
ATOM 673 C CA . ARG A 1 88 ? 3.221 -3.157 -15.154 1.00 96.38 88 ARG A CA 1
ATOM 674 C C . ARG A 1 88 ? 4.089 -3.986 -16.109 1.00 96.38 88 ARG A C 1
ATOM 676 O O . ARG A 1 88 ? 4.973 -4.678 -15.636 1.00 96.38 88 ARG A O 1
ATOM 683 N N . GLY A 1 89 ? 3.856 -3.923 -17.420 1.00 95.00 89 GLY A N 1
ATOM 684 C CA . GLY A 1 89 ? 4.667 -4.611 -18.436 1.00 95.00 89 GLY A CA 1
ATOM 685 C C . GLY A 1 89 ? 5.425 -3.669 -19.376 1.00 95.00 89 GLY A C 1
ATOM 686 O O . GLY A 1 89 ? 5.842 -4.087 -20.454 1.00 95.00 89 GLY A O 1
ATOM 687 N N . HIS A 1 90 ? 5.532 -2.379 -19.048 1.00 94.75 90 HIS A N 1
ATOM 688 C CA . HIS A 1 90 ? 6.102 -1.388 -19.954 1.00 94.75 90 HIS A CA 1
ATOM 689 C C . HIS A 1 90 ? 7.641 -1.488 -19.988 1.00 94.75 90 HIS A C 1
ATOM 691 O O . HIS A 1 90 ? 8.283 -1.240 -18.968 1.00 94.75 90 HIS A O 1
ATOM 697 N N . PRO A 1 91 ? 8.268 -1.747 -21.153 1.00 90.50 91 PRO A N 1
ATOM 698 C CA . PRO A 1 91 ? 9.696 -2.082 -21.233 1.00 90.50 91 PRO A CA 1
ATOM 699 C C . PRO A 1 91 ? 10.639 -0.922 -20.880 1.00 90.50 91 PRO A C 1
ATOM 701 O O . PRO A 1 91 ? 11.786 -1.149 -20.519 1.00 90.50 91 PRO A O 1
ATOM 704 N N . ALA A 1 92 ? 10.169 0.326 -20.979 1.00 90.12 92 ALA A N 1
ATOM 705 C CA . ALA A 1 92 ? 10.947 1.515 -20.611 1.00 90.12 92 ALA A CA 1
ATOM 706 C C . ALA A 1 92 ? 10.678 2.026 -19.178 1.00 90.12 92 ALA A C 1
ATOM 708 O O . ALA A 1 92 ? 11.046 3.153 -18.848 1.00 90.12 92 ALA A O 1
ATOM 709 N N . VAL A 1 93 ? 10.007 1.233 -18.335 1.00 90.75 93 VAL A N 1
ATOM 710 C CA . VAL A 1 93 ? 9.861 1.517 -16.899 1.00 90.75 93 VAL A CA 1
ATOM 711 C C . VAL A 1 93 ? 10.768 0.564 -16.129 1.00 90.75 93 VAL A C 1
ATOM 713 O O . VAL A 1 93 ? 10.687 -0.652 -16.282 1.00 90.75 93 VAL A O 1
ATOM 716 N N . ARG A 1 94 ? 11.670 1.119 -15.316 1.00 87.50 94 ARG A N 1
ATOM 717 C CA . ARG A 1 94 ? 12.668 0.331 -14.579 1.00 87.50 94 ARG A CA 1
ATOM 718 C C . ARG A 1 94 ? 12.043 -0.340 -13.339 1.00 87.50 94 ARG A C 1
ATOM 720 O O . ARG A 1 94 ? 11.162 0.263 -12.724 1.00 87.50 94 ARG A O 1
ATOM 727 N N . PRO A 1 95 ? 12.546 -1.504 -12.876 1.00 88.31 95 PRO A N 1
ATOM 728 C CA . PRO A 1 95 ? 12.068 -2.164 -11.651 1.00 88.31 95 PRO A CA 1
ATOM 729 C C . PRO A 1 95 ? 11.977 -1.238 -10.428 1.00 88.31 95 PRO A C 1
ATOM 731 O O . PRO A 1 95 ? 10.985 -1.237 -9.705 1.00 88.31 95 PRO A O 1
ATOM 734 N N . VAL A 1 96 ? 12.966 -0.364 -10.239 1.00 82.88 96 VAL A N 1
ATOM 735 C CA . VAL A 1 96 ? 12.961 0.626 -9.152 1.00 82.88 96 VAL A CA 1
ATOM 736 C C . VAL A 1 96 ? 11.787 1.609 -9.222 1.00 82.88 96 VAL A C 1
ATOM 738 O O . VAL A 1 96 ? 11.245 1.977 -8.183 1.00 82.88 96 VAL A O 1
ATOM 741 N N . GLN A 1 97 ? 11.321 1.982 -10.417 1.00 88.31 97 GLN A N 1
ATOM 742 C CA . GLN A 1 97 ? 10.138 2.835 -10.567 1.00 88.31 97 GLN A CA 1
ATOM 743 C C . GLN A 1 97 ? 8.871 2.103 -10.118 1.00 88.31 97 GLN A C 1
ATOM 745 O O . GLN A 1 97 ? 8.031 2.703 -9.450 1.00 88.31 97 GLN A O 1
ATOM 750 N N . PHE A 1 98 ? 8.748 0.806 -10.421 1.00 92.56 98 PHE A N 1
ATOM 751 C CA . PHE A 1 98 ? 7.634 -0.014 -9.938 1.00 92.56 98 PHE A CA 1
ATOM 752 C C . PHE A 1 98 ? 7.648 -0.167 -8.419 1.00 92.56 98 PHE A C 1
ATOM 754 O O . PHE A 1 98 ? 6.612 0.029 -7.783 1.00 92.56 98 PHE A O 1
ATOM 761 N N . ALA A 1 99 ? 8.817 -0.442 -7.832 1.00 88.62 99 ALA A N 1
ATOM 762 C CA . ALA A 1 99 ? 8.969 -0.521 -6.383 1.00 88.62 99 ALA A CA 1
ATOM 763 C C . ALA A 1 99 ? 8.544 0.795 -5.710 1.00 88.62 99 ALA A C 1
ATOM 765 O O . ALA A 1 99 ? 7.682 0.784 -4.834 1.00 88.62 99 ALA A O 1
ATOM 766 N N . LEU A 1 100 ? 9.069 1.937 -6.167 1.00 86.44 100 LEU A N 1
ATOM 767 C CA . LEU A 1 100 ? 8.715 3.251 -5.622 1.00 86.44 100 LEU A CA 1
ATOM 768 C C . LEU A 1 100 ? 7.238 3.595 -5.813 1.00 86.44 100 LEU A C 1
ATOM 770 O O . LEU A 1 100 ? 6.614 4.117 -4.894 1.00 86.44 100 LEU A O 1
ATOM 774 N N . ALA A 1 101 ? 6.662 3.306 -6.981 1.00 92.06 101 ALA A N 1
ATOM 775 C CA . ALA A 1 101 ? 5.252 3.575 -7.243 1.00 92.06 101 ALA A CA 1
ATOM 776 C C . ALA A 1 101 ? 4.337 2.755 -6.326 1.00 92.06 101 ALA A C 1
ATOM 778 O O . ALA A 1 101 ? 3.367 3.299 -5.794 1.00 92.06 101 ALA A O 1
ATOM 779 N N . GLY A 1 102 ? 4.671 1.482 -6.097 1.00 93.38 102 GLY A N 1
ATOM 780 C CA . GLY A 1 102 ? 3.943 0.632 -5.164 1.00 93.38 102 GLY A CA 1
ATOM 781 C C . GLY A 1 102 ? 4.098 1.097 -3.717 1.00 93.38 102 GLY A C 1
ATOM 782 O O . GLY A 1 102 ? 3.102 1.225 -3.014 1.00 93.38 102 GLY A O 1
ATOM 783 N N . ILE A 1 103 ? 5.310 1.462 -3.283 1.00 89.06 103 ILE A N 1
ATOM 784 C CA . ILE A 1 103 ? 5.532 2.007 -1.934 1.00 89.06 103 ILE A CA 1
ATOM 785 C C . ILE A 1 103 ? 4.772 3.329 -1.748 1.00 89.06 103 ILE A C 1
ATOM 787 O O . ILE A 1 103 ? 4.150 3.538 -0.709 1.00 89.06 103 ILE A O 1
ATOM 791 N N . ASN A 1 104 ? 4.773 4.203 -2.757 1.00 90.00 104 ASN A N 1
ATOM 792 C CA . ASN A 1 104 ? 4.015 5.451 -2.754 1.00 90.00 104 ASN A CA 1
ATOM 793 C C . ASN A 1 104 ? 2.508 5.203 -2.591 1.00 90.00 104 ASN A C 1
ATOM 795 O O . ASN A 1 104 ? 1.890 5.830 -1.733 1.00 90.00 104 ASN A O 1
ATOM 799 N N . ALA A 1 105 ? 1.923 4.287 -3.370 1.00 95.12 105 ALA A N 1
ATOM 800 C CA . ALA A 1 105 ? 0.508 3.939 -3.250 1.00 95.12 105 ALA A CA 1
ATOM 801 C C . ALA A 1 105 ? 0.197 3.334 -1.873 1.00 95.12 105 ALA A C 1
ATOM 803 O O . ALA A 1 105 ? -0.683 3.811 -1.157 1.00 95.12 105 ALA A O 1
ATOM 804 N N . HIS A 1 106 ? 0.992 2.352 -1.459 1.00 93.94 106 HIS A N 1
ATOM 805 C CA . HIS A 1 106 ? 0.763 1.618 -0.229 1.00 93.94 106 HIS A CA 1
ATOM 806 C C . HIS A 1 106 ? 0.896 2.515 1.009 1.00 93.94 106 HIS A C 1
ATOM 808 O O . HIS A 1 106 ? -0.020 2.626 1.817 1.00 93.94 106 HIS A O 1
ATOM 814 N N . ILE A 1 107 ? 1.997 3.255 1.143 1.00 90.19 107 ILE A N 1
ATOM 815 C CA . ILE A 1 107 ? 2.212 4.131 2.303 1.00 90.19 107 ILE A CA 1
ATOM 816 C C . ILE A 1 107 ? 1.318 5.368 2.246 1.00 90.19 107 ILE A C 1
ATOM 818 O O . ILE A 1 107 ? 0.782 5.778 3.272 1.00 90.19 107 ILE A O 1
ATOM 822 N N . GLY A 1 108 ? 1.160 5.978 1.071 1.00 90.88 108 GLY A N 1
ATOM 823 C CA . GLY A 1 108 ? 0.444 7.243 0.930 1.00 90.88 108 GLY A CA 1
ATOM 824 C C . GLY A 1 108 ? -1.072 7.117 1.075 1.00 90.88 108 GLY A C 1
ATOM 825 O O . GLY A 1 108 ? -1.709 8.063 1.535 1.00 90.88 108 GLY A O 1
ATOM 826 N N . HIS A 1 109 ? -1.648 5.971 0.701 1.00 95.31 109 HIS A N 1
ATOM 827 C CA . HIS A 1 109 ? -3.096 5.764 0.675 1.00 95.31 109 HIS A CA 1
ATOM 828 C C . HIS A 1 109 ? -3.558 4.609 1.571 1.00 95.31 109 HIS A C 1
ATOM 830 O O . HIS A 1 109 ? -4.447 4.801 2.404 1.00 95.31 109 HIS A O 1
ATOM 836 N N . ASP A 1 110 ? -2.952 3.425 1.455 1.00 95.56 110 ASP A N 1
ATOM 837 C CA . ASP A 1 110 ? -3.462 2.248 2.169 1.00 95.56 110 ASP A CA 1
ATOM 838 C C . ASP A 1 110 ? -3.190 2.327 3.676 1.00 95.56 110 ASP A C 1
ATOM 840 O O . ASP A 1 110 ? -4.050 1.960 4.478 1.00 95.56 110 ASP A O 1
ATOM 844 N N . LEU A 1 111 ? -2.023 2.844 4.077 1.00 92.19 111 LEU A N 1
ATOM 845 C CA . LEU A 1 111 ? -1.618 2.926 5.483 1.00 92.19 111 LEU A CA 1
ATOM 846 C C . LEU A 1 111 ? -2.529 3.846 6.321 1.00 92.19 111 LEU A C 1
ATOM 848 O O . LEU A 1 111 ? -2.978 3.401 7.380 1.00 92.19 111 LEU A O 1
ATOM 852 N N . PRO A 1 112 ? -2.871 5.081 5.890 1.00 93.44 112 PRO A N 1
ATOM 853 C CA . PRO A 1 112 ? -3.819 5.925 6.615 1.00 93.44 112 PRO A CA 1
ATOM 854 C C . PRO A 1 112 ? -5.175 5.261 6.862 1.00 93.44 112 PRO A C 1
ATOM 856 O O . PRO A 1 112 ? -5.740 5.371 7.953 1.00 93.44 112 PRO A O 1
ATOM 859 N N . LEU A 1 113 ? -5.689 4.559 5.850 1.00 95.25 113 LEU A N 1
ATOM 860 C CA . LEU A 1 113 ? -6.972 3.871 5.926 1.00 95.25 113 LEU A CA 1
ATOM 861 C C . LEU A 1 113 ? -6.887 2.628 6.820 1.00 95.25 113 LEU A C 1
ATOM 863 O O . LEU A 1 113 ? -7.782 2.395 7.630 1.00 95.25 113 LEU A O 1
ATOM 867 N N . ALA A 1 114 ? -5.795 1.863 6.731 1.00 93.44 114 ALA A N 1
ATOM 868 C CA . ALA A 1 114 ? -5.564 0.692 7.574 1.00 93.44 114 ALA A CA 1
ATOM 869 C C . ALA A 1 114 ? -5.435 1.071 9.056 1.00 93.44 114 ALA A C 1
ATOM 871 O O . ALA A 1 114 ? -5.995 0.386 9.911 1.00 93.44 114 ALA A O 1
ATOM 872 N N . LEU A 1 115 ? -4.775 2.190 9.370 1.00 91.94 115 LEU A N 1
ATOM 873 C CA . LEU A 1 115 ? -4.717 2.732 10.730 1.00 91.94 115 LEU A CA 1
ATOM 874 C C . LEU A 1 115 ? -6.103 3.142 11.239 1.00 91.94 115 LEU A C 1
ATOM 876 O O . LEU A 1 115 ? -6.475 2.784 12.356 1.00 91.94 115 LEU A O 1
ATOM 880 N N . ALA A 1 116 ? -6.888 3.843 10.413 1.00 93.12 116 ALA A N 1
ATOM 881 C CA . ALA A 1 116 ? -8.250 4.230 10.769 1.00 93.12 116 ALA A CA 1
ATOM 882 C C . ALA A 1 116 ? -9.129 3.005 11.062 1.00 93.12 116 ALA A C 1
ATOM 884 O O . ALA A 1 116 ? -9.822 2.979 12.078 1.00 93.12 116 ALA A O 1
ATOM 885 N N . ASP A 1 117 ? -9.063 1.971 10.225 1.00 93.94 117 ASP A N 1
ATOM 886 C CA . ASP A 1 117 ? -9.824 0.736 10.430 1.00 93.94 117 ASP A CA 1
ATOM 887 C C . ASP A 1 117 ? -9.327 -0.076 11.624 1.00 93.94 117 ASP A C 1
ATOM 889 O O . ASP A 1 117 ? -10.141 -0.648 12.344 1.00 93.94 117 ASP A O 1
ATOM 893 N N . THR A 1 118 ? -8.018 -0.078 11.888 1.00 91.19 118 THR A N 1
ATOM 894 C CA . THR A 1 118 ? -7.443 -0.717 13.080 1.00 91.19 118 THR A CA 1
ATOM 895 C C . THR A 1 118 ? -7.983 -0.062 14.349 1.00 91.19 118 THR A C 1
ATOM 897 O O . THR A 1 118 ? -8.478 -0.758 15.234 1.00 91.19 118 THR A O 1
ATOM 900 N N . CYS A 1 119 ? -7.964 1.274 14.425 1.00 91.81 119 CYS A N 1
ATOM 901 C CA . CYS A 1 119 ? -8.544 2.004 15.552 1.00 91.81 119 CYS A CA 1
ATOM 902 C C . CYS A 1 119 ? -10.040 1.702 15.722 1.00 91.81 119 CYS A C 1
ATOM 904 O O . CYS A 1 119 ? -10.475 1.416 16.837 1.00 91.81 119 CYS A O 1
ATOM 906 N N . ARG A 1 120 ? -10.827 1.698 14.633 1.00 91.44 120 ARG A N 1
ATOM 907 C CA . ARG A 1 120 ? -12.262 1.353 14.694 1.00 91.44 120 ARG A CA 1
ATOM 908 C C . ARG A 1 120 ? -12.483 -0.077 15.183 1.00 91.44 120 ARG A C 1
ATOM 910 O O . ARG A 1 120 ? -13.308 -0.292 16.063 1.00 9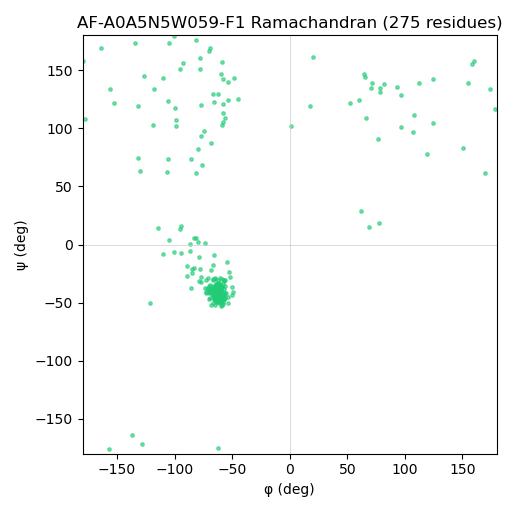1.44 120 ARG A O 1
ATOM 917 N N . GLY A 1 121 ? -11.755 -1.039 14.620 1.00 90.62 121 GLY A N 1
ATOM 918 C CA . GLY A 1 121 ? -11.921 -2.462 14.914 1.00 90.62 121 GLY A CA 1
ATOM 919 C C . GLY A 1 121 ? -11.526 -2.840 16.341 1.00 90.62 121 GLY A C 1
ATOM 920 O O . GLY A 1 121 ? -12.109 -3.760 16.908 1.00 90.62 121 GLY A O 1
ATOM 921 N N . LEU A 1 122 ? -10.570 -2.119 16.930 1.00 89.44 122 LEU A N 1
ATOM 922 C CA . LEU A 1 122 ? -10.071 -2.380 18.283 1.00 89.44 122 LEU A CA 1
ATOM 923 C C . LEU A 1 122 ? -10.659 -1.444 19.346 1.00 89.44 122 LEU A C 1
ATOM 925 O O . LEU A 1 122 ? -10.385 -1.630 20.528 1.00 89.44 122 LEU A O 1
ATOM 929 N N . GLY A 1 123 ? -11.438 -0.433 18.948 1.00 88.62 123 GLY A N 1
ATOM 930 C CA . GLY A 1 123 ? -11.891 0.624 19.856 1.00 88.62 123 GLY A CA 1
ATOM 931 C C . GLY A 1 123 ? -10.735 1.441 20.450 1.00 88.62 123 GLY A C 1
ATOM 932 O O . GLY A 1 123 ? -10.848 1.930 21.572 1.00 88.62 123 GLY A O 1
ATOM 933 N N . ALA A 1 124 ? -9.619 1.547 19.723 1.00 86.88 124 ALA A N 1
ATOM 934 C CA . ALA A 1 124 ? -8.408 2.244 20.149 1.00 86.88 124 ALA A CA 1
ATOM 935 C C . ALA A 1 124 ? -8.379 3.684 19.622 1.00 86.88 124 ALA A C 1
ATOM 937 O O . ALA A 1 124 ? -8.881 3.968 18.534 1.00 86.88 124 ALA A O 1
ATOM 938 N N . GLU A 1 125 ? -7.728 4.591 20.349 1.00 88.88 125 GLU A N 1
ATOM 939 C CA . GLU A 1 125 ? -7.490 5.956 19.883 1.00 88.88 125 GLU A CA 1
ATOM 940 C C . GLU A 1 125 ? -6.125 6.065 19.171 1.00 88.88 125 GLU A C 1
ATOM 942 O O . GLU A 1 125 ? -5.206 5.298 19.460 1.00 88.88 125 GLU A O 1
ATOM 947 N N . PRO A 1 126 ? -5.917 7.052 18.279 1.00 86.44 126 PRO A N 1
ATOM 948 C CA . PRO A 1 126 ? -4.652 7.251 17.565 1.00 86.44 126 PRO A CA 1
ATOM 949 C C . PRO A 1 126 ? -3.411 7.281 18.461 1.00 86.44 126 PRO A C 1
ATOM 951 O O . PRO A 1 126 ? -2.364 6.757 18.092 1.00 86.44 126 PRO A O 1
ATOM 954 N N . ARG A 1 127 ? -3.538 7.865 19.659 1.00 84.56 127 ARG A N 1
ATOM 955 C CA . ARG A 1 127 ? -2.463 7.935 20.663 1.00 84.56 127 ARG A CA 1
ATOM 956 C C . ARG A 1 127 ? -1.988 6.557 21.131 1.00 84.56 127 ARG A C 1
ATOM 958 O O . ARG A 1 127 ? -0.833 6.409 21.512 1.00 84.56 127 ARG A O 1
ATOM 965 N N . ASP A 1 128 ? -2.868 5.560 21.095 1.00 79.81 128 ASP A N 1
ATOM 966 C CA . ASP A 1 128 ? -2.565 4.203 21.541 1.00 79.81 128 ASP A CA 1
ATOM 967 C C . ASP A 1 128 ? -1.726 3.463 20.484 1.00 79.81 128 ASP A C 1
ATOM 969 O O . ASP A 1 128 ? -0.893 2.625 20.827 1.00 79.81 128 ASP A O 1
ATOM 973 N N . LEU A 1 129 ? -1.877 3.833 19.203 1.00 77.19 129 LEU A N 1
ATOM 974 C CA . LEU A 1 129 ? -1.115 3.276 18.081 1.00 77.19 129 LEU A CA 1
ATOM 975 C C . LEU A 1 129 ? 0.195 4.020 17.786 1.00 77.19 129 LEU A C 1
ATOM 977 O O . LEU A 1 129 ? 1.060 3.460 17.118 1.00 77.19 129 LEU A O 1
ATOM 981 N N . GLU A 1 130 ? 0.372 5.256 18.259 1.00 78.69 130 GLU A N 1
ATOM 982 C CA . GLU A 1 130 ? 1.499 6.129 17.884 1.00 78.69 130 GLU A CA 1
ATOM 983 C C . GLU A 1 130 ? 2.872 5.488 18.150 1.00 78.69 130 GLU A C 1
ATOM 985 O O . GLU A 1 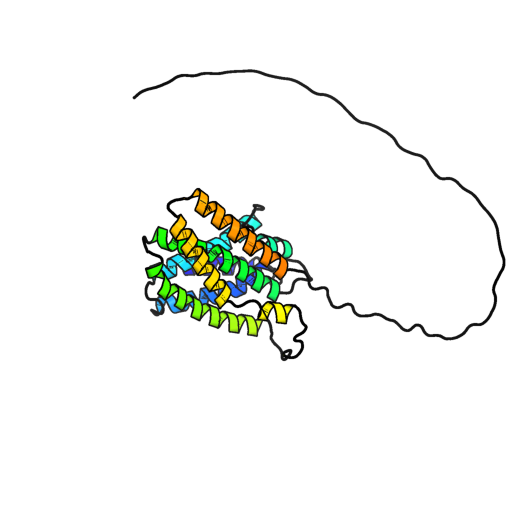130 ? 3.741 5.463 17.276 1.00 78.69 130 GLU A O 1
ATOM 990 N N . GLY A 1 131 ? 3.059 4.886 19.328 1.00 72.94 131 GLY A N 1
ATOM 991 C CA . GLY A 1 131 ? 4.326 4.246 19.690 1.00 72.94 131 GLY A CA 1
ATOM 992 C C . GLY A 1 131 ? 4.679 3.041 18.811 1.00 72.94 131 GLY A C 1
ATOM 993 O O . GLY A 1 131 ? 5.834 2.880 18.408 1.00 72.94 131 GLY A O 1
ATOM 994 N N . ASP A 1 132 ? 3.693 2.205 18.484 1.00 70.25 132 ASP A N 1
ATOM 995 C CA . ASP A 1 132 ? 3.906 1.037 17.624 1.00 70.25 132 ASP A CA 1
ATOM 996 C C . ASP A 1 132 ? 4.008 1.443 16.147 1.00 70.25 132 ASP A C 1
ATOM 998 O O . ASP A 1 132 ? 4.842 0.897 15.423 1.00 70.25 132 ASP A O 1
ATOM 1002 N N . PHE A 1 133 ? 3.299 2.493 15.722 1.00 72.06 133 PHE A N 1
ATOM 1003 C CA . PHE A 1 133 ? 3.478 3.114 14.413 1.00 72.06 133 PHE A CA 1
ATOM 1004 C C . PHE A 1 133 ? 4.922 3.585 14.211 1.00 72.06 133 PHE A C 1
ATOM 1006 O O . PHE A 1 133 ? 5.517 3.275 13.176 1.00 72.06 133 PHE A O 1
ATOM 1013 N N . HIS A 1 134 ? 5.519 4.280 15.185 1.00 72.69 134 HIS A N 1
ATOM 1014 C CA . HIS A 1 134 ? 6.923 4.700 15.112 1.00 72.69 134 HIS A CA 1
ATOM 1015 C C . HIS A 1 134 ? 7.894 3.512 15.052 1.00 72.69 134 HIS A C 1
ATOM 1017 O O . HIS A 1 134 ? 8.829 3.544 14.249 1.00 72.69 134 HIS A O 1
ATOM 1023 N N . ARG A 1 135 ? 7.648 2.436 15.816 1.00 69.12 135 ARG A N 1
ATOM 1024 C CA . ARG A 1 135 ? 8.448 1.197 15.744 1.00 69.12 135 ARG A CA 1
ATOM 1025 C C . ARG A 1 135 ? 8.386 0.542 14.366 1.00 69.12 135 ARG A C 1
ATOM 1027 O O . ARG A 1 135 ? 9.435 0.234 13.807 1.00 69.12 135 ARG A O 1
ATOM 1034 N N . VAL A 1 136 ? 7.191 0.392 13.788 1.00 66.50 136 VAL A N 1
ATOM 1035 C CA . VAL A 1 136 ? 7.027 -0.092 12.403 1.00 66.50 136 VAL A CA 1
ATOM 1036 C C . VAL A 1 136 ? 7.770 0.819 11.423 1.00 66.50 136 VAL A C 1
ATOM 1038 O O . VAL A 1 136 ? 8.350 0.348 10.452 1.00 66.50 136 VAL A O 1
ATOM 1041 N N . GLY A 1 137 ? 7.828 2.121 11.698 1.00 66.81 137 GLY A N 1
ATOM 1042 C CA . GLY A 1 137 ? 8.614 3.058 10.902 1.00 66.81 137 GLY A CA 1
ATOM 1043 C C . GLY A 1 137 ? 10.094 2.813 10.894 1.00 66.81 137 GLY A C 1
ATOM 1044 O O . GLY A 1 137 ? 10.677 2.760 9.818 1.00 66.81 137 GLY A O 1
ATOM 1045 N N . ALA A 1 138 ? 10.680 2.609 12.066 1.00 65.12 138 ALA A N 1
ATOM 1046 C CA . ALA A 1 138 ? 12.088 2.257 12.166 1.00 65.12 138 ALA A CA 1
ATOM 1047 C C . ALA A 1 138 ? 12.395 0.946 11.415 1.00 65.12 138 ALA A C 1
ATOM 1049 O O . ALA A 1 138 ? 13.425 0.837 10.754 1.00 65.12 138 ALA A O 1
ATOM 1050 N N . LEU A 1 139 ? 11.474 -0.028 11.444 1.00 63.31 139 LEU A N 1
ATOM 1051 C CA . LEU A 1 139 ? 11.608 -1.261 10.662 1.00 63.31 139 LEU A CA 1
ATOM 1052 C C . LEU A 1 139 ? 11.574 -0.990 9.159 1.00 63.31 139 LEU A C 1
ATOM 1054 O O . LEU A 1 139 ? 12.436 -1.483 8.437 1.00 63.31 139 LEU A O 1
ATOM 1058 N N . LEU A 1 140 ? 10.619 -0.192 8.686 1.00 60.97 140 LEU A N 1
ATOM 1059 C CA . LEU A 1 140 ? 10.508 0.142 7.269 1.00 60.97 140 LEU A CA 1
ATOM 1060 C C . LEU A 1 140 ? 11.722 0.940 6.771 1.00 60.97 140 LEU A C 1
ATOM 1062 O O . LEU A 1 140 ? 12.153 0.711 5.649 1.00 60.97 140 LEU A O 1
ATOM 1066 N N . VAL A 1 141 ? 12.328 1.801 7.597 1.00 63.88 141 VAL A N 1
ATOM 1067 C CA . VAL A 1 141 ? 13.579 2.510 7.253 1.00 63.88 141 VAL A CA 1
ATOM 1068 C C . VAL A 1 141 ? 14.736 1.527 7.037 1.00 63.88 141 VAL A C 1
ATOM 1070 O O . VAL A 1 141 ? 15.445 1.630 6.043 1.00 63.88 141 VAL A O 1
ATOM 1073 N N . SER A 1 142 ? 14.859 0.483 7.865 1.00 59.78 142 SER A N 1
ATOM 1074 C CA . SER A 1 142 ? 15.855 -0.584 7.633 1.00 59.78 142 SER A CA 1
ATOM 1075 C C . SER A 1 142 ? 15.582 -1.432 6.377 1.00 59.78 142 SER A C 1
ATOM 1077 O O . SER A 1 142 ? 16.435 -2.179 5.896 1.00 59.78 142 SER A O 1
ATOM 1079 N N . VAL A 1 143 ? 14.357 -1.379 5.846 1.00 56.16 143 VAL A N 1
ATOM 1080 C CA . VAL A 1 143 ? 14.006 -1.986 4.557 1.00 56.16 143 VAL A CA 1
ATOM 1081 C C . VAL A 1 143 ? 14.318 -1.004 3.431 1.00 56.16 143 VAL A C 1
ATOM 1083 O O . VAL A 1 143 ? 14.804 -1.442 2.399 1.00 56.16 143 VAL A O 1
ATOM 1086 N N . GLU A 1 144 ? 14.104 0.299 3.617 1.00 59.78 144 GLU A N 1
ATOM 1087 C CA . GLU A 1 144 ? 14.485 1.328 2.645 1.00 59.78 144 GLU A CA 1
ATOM 1088 C C . GLU A 1 144 ? 15.966 1.223 2.269 1.00 59.78 144 GLU A C 1
ATOM 1090 O O . GLU A 1 144 ? 16.284 1.234 1.083 1.00 59.78 144 GLU A O 1
ATOM 1095 N N . GLU A 1 145 ? 16.855 1.042 3.250 1.00 63.22 145 GLU A N 1
ATOM 1096 C CA . GLU A 1 145 ? 18.284 0.806 3.004 1.00 63.22 145 GLU A CA 1
ATOM 1097 C C . GLU A 1 145 ? 18.502 -0.426 2.119 1.00 63.22 145 GLU A C 1
ATOM 1099 O O . GLU A 1 145 ? 19.174 -0.340 1.096 1.00 63.22 145 GLU A O 1
ATOM 1104 N N . ARG A 1 146 ? 17.834 -1.543 2.424 1.00 60.78 146 ARG A N 1
ATOM 1105 C CA . ARG A 1 146 ? 17.920 -2.773 1.620 1.00 60.78 146 ARG A CA 1
ATOM 1106 C C . ARG A 1 146 ? 17.313 -2.631 0.226 1.00 60.78 146 ARG A C 1
ATOM 1108 O O . ARG A 1 146 ? 17.825 -3.221 -0.715 1.00 60.78 146 ARG A O 1
ATOM 1115 N N . ILE A 1 147 ? 16.233 -1.867 0.074 1.00 58.81 147 ILE A N 1
ATOM 1116 C CA . ILE A 1 147 ? 15.607 -1.549 -1.217 1.00 58.81 147 ILE A CA 1
ATOM 1117 C C . ILE A 1 147 ? 16.566 -0.691 -2.042 1.00 58.81 147 ILE A C 1
ATOM 1119 O O . ILE A 1 147 ? 16.763 -0.964 -3.221 1.00 58.81 147 ILE A O 1
ATOM 1123 N N . ARG A 1 148 ? 17.200 0.308 -1.422 1.00 60.88 148 ARG A N 1
ATOM 1124 C CA . ARG A 1 148 ? 18.210 1.165 -2.049 1.00 60.88 148 ARG A CA 1
ATOM 1125 C C . ARG A 1 148 ? 19.426 0.349 -2.489 1.00 60.88 148 ARG A C 1
ATOM 1127 O O . ARG A 1 148 ? 19.850 0.489 -3.627 1.00 60.88 148 ARG A O 1
ATOM 1134 N N . GLU A 1 149 ? 19.925 -0.544 -1.639 1.00 61.94 149 GLU A N 1
ATOM 1135 C CA . GLU A 1 149 ? 21.041 -1.447 -1.949 1.00 61.94 149 GLU A CA 1
ATOM 1136 C C . GLU A 1 149 ? 20.691 -2.461 -3.049 1.00 61.94 149 GLU A C 1
ATOM 1138 O O . GLU A 1 149 ? 21.459 -2.645 -3.991 1.00 61.94 149 GLU A O 1
ATOM 1143 N N . ALA A 1 150 ? 19.517 -3.096 -2.976 1.00 55.47 150 ALA A N 1
ATOM 1144 C CA . ALA A 1 150 ? 19.083 -4.105 -3.944 1.00 55.47 150 ALA A CA 1
ATOM 1145 C C . ALA A 1 150 ? 18.743 -3.512 -5.319 1.00 55.47 150 ALA A C 1
ATOM 1147 O O . ALA A 1 150 ? 18.883 -4.191 -6.336 1.00 55.47 150 ALA A O 1
ATOM 1148 N N . LEU A 1 151 ? 18.293 -2.254 -5.360 1.00 54.75 151 LEU A N 1
ATOM 1149 C CA . LEU A 1 151 ? 17.941 -1.552 -6.595 1.00 54.75 151 LEU A CA 1
ATOM 1150 C C . LEU A 1 151 ? 19.098 -0.709 -7.161 1.00 54.75 151 LEU A C 1
ATOM 1152 O O . LEU A 1 151 ? 18.979 -0.229 -8.288 1.00 54.75 151 LEU A O 1
ATOM 1156 N N . MET A 1 152 ? 20.213 -0.570 -6.429 1.00 60.19 152 MET A N 1
ATOM 1157 C CA . MET A 1 152 ? 21.459 0.069 -6.881 1.00 60.19 152 MET A CA 1
ATOM 1158 C C . MET A 1 152 ? 22.710 -0.804 -6.617 1.00 60.19 152 MET A C 1
ATOM 1160 O O . MET A 1 152 ? 23.608 -0.396 -5.874 1.00 60.19 152 MET A O 1
ATOM 1164 N N . PRO A 1 153 ? 22.835 -2.001 -7.222 1.00 48.84 153 PRO A N 1
ATOM 1165 C CA . PRO A 1 153 ? 24.020 -2.831 -7.045 1.00 48.84 153 PRO A CA 1
ATOM 1166 C C . PRO A 1 153 ? 25.162 -2.328 -7.949 1.00 48.84 153 PRO A C 1
ATOM 1168 O O . PRO A 1 153 ? 25.373 -2.851 -9.039 1.00 48.84 153 PRO A O 1
ATOM 1171 N N . GLY A 1 154 ? 25.909 -1.299 -7.538 1.00 43.50 154 GLY A N 1
ATOM 1172 C CA . GLY A 1 154 ? 27.123 -0.882 -8.257 1.00 43.50 154 GLY A CA 1
ATOM 1173 C C . GLY A 1 154 ? 27.598 0.546 -7.966 1.00 43.50 154 GLY A C 1
ATOM 1174 O O . GLY A 1 154 ? 26.805 1.375 -7.522 1.00 43.50 154 GLY A O 1
ATOM 1175 N N . PRO A 1 155 ? 28.889 0.858 -8.198 1.00 43.91 155 PRO A N 1
ATOM 1176 C CA . PRO A 1 155 ? 29.499 2.132 -7.842 1.00 43.91 155 PRO A CA 1
ATOM 1177 C C . PRO A 1 155 ? 29.183 3.211 -8.888 1.00 43.91 155 PRO A C 1
ATOM 1179 O O . PRO A 1 155 ? 30.095 3.769 -9.479 1.00 43.91 155 PRO A O 1
ATOM 1182 N N . ASP A 1 156 ? 27.911 3.542 -9.092 1.00 50.75 156 ASP A N 1
ATOM 1183 C CA . ASP A 1 156 ? 27.514 4.779 -9.775 1.00 50.75 156 ASP A CA 1
ATOM 1184 C C . ASP A 1 156 ? 26.964 5.763 -8.742 1.00 50.75 156 ASP A C 1
ATOM 1186 O O . ASP A 1 156 ? 25.819 6.200 -8.765 1.00 50.75 156 ASP A O 1
ATOM 1190 N N . LEU A 1 157 ? 27.838 6.143 -7.805 1.00 47.34 157 LEU A N 1
ATOM 1191 C CA . LEU A 1 157 ? 27.647 7.345 -6.989 1.00 47.34 157 LEU A CA 1
ATOM 1192 C C . LEU A 1 157 ? 27.916 8.634 -7.797 1.00 47.34 157 LEU A C 1
ATOM 1194 O O . LEU A 1 157 ? 27.887 9.725 -7.230 1.00 47.34 157 LEU A O 1
ATOM 1198 N N . LEU A 1 158 ? 28.251 8.519 -9.090 1.00 45.12 158 LEU A N 1
ATOM 1199 C CA . LEU A 1 158 ? 28.865 9.594 -9.870 1.00 45.12 158 LEU A CA 1
ATOM 1200 C C . LEU A 1 158 ? 27.978 10.220 -10.944 1.00 45.12 158 LEU A C 1
ATOM 1202 O O . LEU A 1 158 ? 28.364 11.275 -11.442 1.00 45.12 158 LEU A O 1
ATOM 1206 N N . ASP A 1 159 ? 26.793 9.681 -11.241 1.00 49.50 159 ASP A N 1
ATOM 1207 C CA . ASP A 1 159 ? 25.843 10.386 -12.106 1.00 49.50 159 ASP A CA 1
ATOM 1208 C C . ASP A 1 159 ? 24.686 10.956 -11.285 1.00 49.50 159 ASP A C 1
ATOM 1210 O O . ASP A 1 159 ? 23.547 10.485 -11.288 1.00 49.50 159 ASP A O 1
ATOM 1214 N N . VAL A 1 160 ? 25.005 12.028 -10.551 1.00 49.38 160 VAL A N 1
ATOM 1215 C CA . VAL A 1 160 ? 24.020 12.890 -9.877 1.00 49.38 160 VAL A CA 1
ATOM 1216 C C . VAL A 1 160 ? 22.971 13.400 -10.880 1.00 49.38 160 VAL A C 1
ATOM 1218 O O . VAL A 1 160 ? 21.912 13.831 -10.451 1.00 49.38 160 VAL A O 1
ATOM 1221 N N . ALA A 1 161 ? 23.218 13.302 -12.194 1.00 49.28 161 ALA A N 1
ATOM 1222 C CA . ALA A 1 161 ? 22.292 13.683 -13.251 1.00 49.28 161 ALA A CA 1
ATOM 1223 C C . ALA A 1 161 ? 21.284 12.593 -13.690 1.00 49.28 161 ALA A C 1
ATOM 1225 O O . ALA A 1 161 ? 20.406 12.929 -14.488 1.00 49.28 161 ALA A O 1
ATOM 1226 N N . ASP A 1 162 ? 21.332 11.335 -13.203 1.00 62.84 162 ASP A N 1
ATOM 1227 C CA . ASP A 1 162 ? 20.267 10.355 -13.519 1.00 62.84 162 ASP A CA 1
ATOM 1228 C C . ASP A 1 162 ? 18.947 10.821 -12.872 1.00 62.84 162 ASP A C 1
ATOM 1230 O O . ASP A 1 162 ? 18.883 10.983 -11.645 1.00 62.84 162 ASP A O 1
ATOM 1234 N N . PRO A 1 163 ? 17.859 11.017 -13.646 1.00 63.12 163 PRO A N 1
ATOM 1235 C CA . PRO A 1 163 ? 16.556 11.389 -13.101 1.00 63.12 163 PRO A CA 1
ATOM 1236 C C . PRO A 1 163 ? 16.078 10.475 -11.968 1.00 63.12 163 PRO A C 1
ATOM 1238 O O . PRO A 1 163 ? 15.355 10.934 -11.084 1.00 63.12 163 PRO A O 1
ATOM 1241 N N . LEU A 1 164 ? 16.496 9.203 -11.946 1.00 61.06 164 LEU A N 1
ATOM 1242 C CA . LEU A 1 164 ? 16.182 8.313 -10.829 1.00 61.06 164 LEU A CA 1
ATOM 1243 C C . LEU A 1 164 ? 16.968 8.602 -9.558 1.00 61.06 164 LEU A C 1
ATOM 1245 O O . LEU A 1 164 ? 16.375 8.508 -8.489 1.00 61.06 164 LEU A O 1
ATOM 1249 N N . THR A 1 165 ? 18.242 8.983 -9.640 1.00 60.47 165 THR A N 1
ATOM 1250 C CA . THR A 1 165 ? 19.029 9.388 -8.465 1.00 60.47 165 THR A CA 1
ATOM 1251 C C . THR A 1 165 ? 18.395 10.608 -7.802 1.00 60.47 165 THR A C 1
ATOM 1253 O O . THR A 1 165 ? 18.226 10.645 -6.583 1.00 60.47 165 THR A O 1
ATOM 1256 N N . HIS A 1 166 ? 17.939 11.576 -8.602 1.00 62.69 166 HIS A N 1
ATOM 1257 C CA . HIS A 1 166 ? 17.186 12.723 -8.098 1.00 62.69 166 HIS A CA 1
ATOM 1258 C C . HIS A 1 166 ? 15.818 12.338 -7.517 1.00 62.69 166 HIS A C 1
ATOM 1260 O O . HIS A 1 166 ? 15.471 12.807 -6.433 1.00 62.69 166 HIS A O 1
ATOM 1266 N N . LEU A 1 167 ? 15.052 11.465 -8.180 1.00 60.34 167 LEU A N 1
ATOM 1267 C CA . LEU A 1 167 ? 13.764 10.990 -7.661 1.00 60.34 167 LEU A CA 1
ATOM 1268 C C . LEU A 1 167 ? 13.930 10.236 -6.332 1.00 60.34 167 LEU A C 1
ATOM 1270 O O . LEU A 1 167 ? 13.234 10.555 -5.369 1.00 60.34 167 LEU A O 1
ATOM 1274 N N . LEU A 1 168 ? 14.897 9.318 -6.250 1.00 59.94 168 LEU A N 1
ATOM 1275 C CA . LEU A 1 168 ? 15.260 8.563 -5.043 1.00 59.94 168 LEU A CA 1
ATOM 1276 C C . LEU A 1 168 ? 15.820 9.444 -3.921 1.00 59.94 168 LEU A C 1
ATOM 1278 O O . LEU A 1 168 ? 15.700 9.085 -2.752 1.00 59.94 168 LEU A O 1
ATOM 1282 N N . GLY A 1 169 ? 16.467 10.562 -4.260 1.00 59.62 169 GLY A N 1
ATOM 1283 C CA . GLY A 1 169 ? 16.938 11.552 -3.290 1.00 59.62 169 GLY A CA 1
ATOM 1284 C C . GLY A 1 169 ? 15.826 12.477 -2.786 1.00 59.62 169 GLY A C 1
ATOM 1285 O O . GLY A 1 169 ? 15.866 12.922 -1.644 1.00 59.62 169 GLY A O 1
ATOM 1286 N N . SER A 1 170 ? 14.822 12.758 -3.622 1.00 60.16 170 SER A N 1
ATOM 1287 C CA . SER A 1 170 ? 13.676 13.612 -3.273 1.00 60.16 170 SER A CA 1
ATOM 1288 C C . SER A 1 170 ? 12.567 12.882 -2.508 1.00 60.16 170 SER A C 1
ATOM 1290 O O . SER A 1 170 ? 11.752 13.520 -1.842 1.00 60.16 170 SER A O 1
ATOM 1292 N N . TRP A 1 171 ? 12.529 11.552 -2.600 1.00 65.94 171 TRP A N 1
ATOM 1293 C CA . TRP A 1 171 ? 11.556 10.707 -1.922 1.00 65.94 171 TRP A CA 1
ATOM 1294 C C . TRP A 1 171 ? 12.184 10.101 -0.665 1.00 65.94 171 TRP A C 1
ATOM 1296 O O . TRP A 1 171 ? 13.144 9.341 -0.760 1.00 65.94 171 TRP A O 1
ATOM 1306 N N . THR A 1 172 ? 11.641 10.421 0.512 1.00 69.00 172 THR A N 1
ATOM 1307 C CA . THR A 1 172 ? 12.053 9.793 1.774 1.00 69.00 172 THR A CA 1
ATOM 1308 C C . THR A 1 172 ? 10.884 9.042 2.389 1.00 69.00 172 THR A C 1
ATOM 1310 O O . THR A 1 172 ? 9.760 9.551 2.487 1.00 69.00 172 THR A O 1
ATOM 1313 N N . LEU A 1 173 ? 11.148 7.817 2.837 1.00 72.06 173 LEU A N 1
ATOM 1314 C CA . LEU A 1 173 ? 10.152 7.001 3.520 1.00 72.06 173 LEU A CA 1
ATOM 1315 C C . LEU A 1 173 ? 9.633 7.693 4.786 1.00 72.06 173 LEU A C 1
ATOM 1317 O O . LEU A 1 173 ? 8.450 7.598 5.111 1.00 72.06 173 LEU A O 1
ATOM 1321 N N . GLU A 1 174 ? 10.507 8.407 5.496 1.00 74.88 174 GLU A N 1
ATOM 1322 C CA . GLU A 1 174 ? 10.149 9.175 6.685 1.00 74.88 174 GLU A CA 1
ATOM 1323 C C . GLU A 1 174 ? 9.094 10.247 6.377 1.00 74.88 174 GLU A C 1
ATOM 1325 O O . GLU A 1 174 ? 8.070 10.307 7.062 1.00 74.88 174 GLU A O 1
ATOM 1330 N N . ALA A 1 175 ? 9.280 11.036 5.311 1.00 77.88 175 ALA A N 1
ATOM 1331 C CA . ALA A 1 175 ? 8.303 12.047 4.912 1.00 77.88 175 ALA A CA 1
ATOM 1332 C C . ALA A 1 175 ? 6.980 11.410 4.466 1.00 77.88 175 ALA A C 1
ATOM 1334 O O . ALA A 1 175 ? 5.911 11.868 4.876 1.00 77.88 175 ALA A O 1
ATOM 1335 N N . ALA A 1 176 ? 7.037 10.322 3.688 1.00 81.12 176 ALA A N 1
ATOM 1336 C CA . ALA A 1 176 ? 5.845 9.584 3.266 1.00 81.12 176 ALA A CA 1
ATOM 1337 C C . ALA A 1 176 ? 5.049 9.059 4.473 1.00 81.12 176 ALA A C 1
ATOM 1339 O O . ALA A 1 176 ? 3.826 9.193 4.531 1.00 81.12 176 ALA A O 1
ATOM 1340 N N . ARG A 1 177 ? 5.739 8.530 5.487 1.00 82.56 177 ARG A N 1
ATOM 1341 C CA . ARG A 1 177 ? 5.118 8.072 6.734 1.00 82.56 177 ARG A CA 1
ATOM 1342 C C . ARG A 1 177 ? 4.561 9.215 7.577 1.00 82.56 177 ARG A C 1
ATOM 1344 O O . ARG A 1 177 ? 3.486 9.062 8.152 1.00 82.56 177 ARG A O 1
ATOM 1351 N N . GLY A 1 178 ? 5.260 10.346 7.652 1.00 85.06 178 GLY A N 1
ATOM 1352 C CA . GLY A 1 178 ? 4.762 11.548 8.320 1.00 85.06 178 GLY A CA 1
ATOM 1353 C C . GLY A 1 178 ? 3.460 12.047 7.687 1.00 85.06 178 GLY A C 1
ATOM 1354 O O . GLY A 1 178 ? 2.484 12.305 8.394 1.00 85.06 178 GLY A O 1
ATOM 1355 N N . ALA A 1 179 ? 3.406 12.091 6.352 1.00 87.31 179 ALA A N 1
ATOM 1356 C CA . ALA A 1 179 ? 2.194 12.418 5.606 1.00 87.31 179 ALA A CA 1
ATOM 1357 C C . ALA A 1 179 ? 1.075 11.390 5.847 1.00 87.31 179 ALA A C 1
ATOM 1359 O O . ALA A 1 179 ? -0.070 11.778 6.085 1.00 87.31 179 ALA A O 1
ATOM 1360 N N . ALA A 1 180 ? 1.405 10.095 5.869 1.00 90.25 180 ALA A N 1
ATOM 1361 C CA . ALA A 1 180 ? 0.444 9.036 6.155 1.00 90.25 180 ALA A CA 1
ATOM 1362 C C . ALA A 1 180 ? -0.163 9.164 7.563 1.00 90.25 180 ALA A C 1
ATOM 1364 O O . ALA A 1 180 ? -1.377 9.049 7.736 1.00 90.25 180 ALA A O 1
ATOM 1365 N N . TRP A 1 181 ? 0.659 9.473 8.571 1.00 90.94 181 TRP A N 1
ATOM 1366 C CA . TRP A 1 181 ? 0.190 9.715 9.937 1.00 90.94 181 TRP A CA 1
ATOM 1367 C C . TRP A 1 181 ? -0.740 10.930 10.018 1.00 90.94 181 TRP A C 1
ATOM 1369 O O . TRP A 1 181 ? -1.790 10.876 10.659 1.00 90.94 181 TRP A O 1
ATOM 1379 N N . ALA A 1 182 ? -0.396 12.021 9.331 1.00 92.50 182 ALA A N 1
ATOM 1380 C CA . ALA A 1 182 ? -1.243 13.207 9.266 1.00 92.50 182 ALA A CA 1
ATOM 1381 C C . ALA A 1 182 ? -2.595 12.911 8.590 1.00 92.50 182 ALA A C 1
ATOM 1383 O O . ALA A 1 182 ? -3.641 13.296 9.119 1.00 92.50 182 ALA A O 1
ATOM 1384 N N . ALA A 1 183 ? -2.588 12.182 7.469 1.00 94.81 183 ALA A N 1
ATOM 1385 C CA . ALA A 1 183 ? -3.802 11.759 6.775 1.00 94.81 183 ALA A CA 1
ATOM 1386 C C . ALA A 1 183 ? -4.673 10.846 7.651 1.00 94.81 183 ALA A C 1
ATOM 1388 O O . ALA A 1 183 ? -5.881 11.054 7.740 1.00 94.81 183 ALA A O 1
ATOM 1389 N N . PHE A 1 184 ? -4.066 9.895 8.367 1.00 94.62 184 PHE A N 1
ATOM 1390 C CA . PHE A 1 184 ? -4.758 9.058 9.348 1.00 94.62 184 PHE A CA 1
ATOM 1391 C C . PHE A 1 184 ? -5.434 9.899 10.435 1.00 94.62 184 PHE A C 1
ATOM 1393 O O . PHE A 1 184 ? -6.624 9.728 10.699 1.00 94.62 184 PHE A O 1
ATOM 1400 N N . ARG A 1 185 ? -4.712 10.845 11.046 1.00 94.50 185 ARG A N 1
ATOM 1401 C CA . ARG A 1 185 ? -5.278 11.716 12.086 1.00 94.50 185 ARG A CA 1
ATOM 1402 C C . ARG A 1 185 ? -6.442 12.557 11.564 1.00 94.50 185 ARG A C 1
ATOM 1404 O O . ARG A 1 185 ? -7.421 12.738 12.287 1.00 94.50 185 ARG A O 1
ATOM 1411 N N . ALA A 1 186 ? -6.356 13.042 10.326 1.00 95.88 186 ALA A N 1
ATOM 1412 C CA . ALA A 1 186 ? -7.451 13.753 9.675 1.00 95.88 186 ALA A CA 1
ATOM 1413 C C . ALA A 1 186 ? -8.668 12.836 9.464 1.00 95.88 186 ALA A C 1
ATOM 1415 O O . ALA A 1 186 ? -9.766 13.181 9.897 1.00 95.88 186 ALA A O 1
ATOM 1416 N N . LEU A 1 187 ? -8.474 11.638 8.900 1.00 95.75 187 LEU A N 1
ATOM 1417 C CA . LEU A 1 187 ? -9.530 10.630 8.737 1.00 95.75 187 LEU A CA 1
ATOM 1418 C C . LEU A 1 187 ? -10.196 10.273 10.072 1.00 95.75 187 LEU A C 1
ATOM 1420 O O . LEU A 1 187 ? -11.420 10.178 10.151 1.00 95.75 187 LEU A O 1
ATOM 1424 N N . TRP A 1 188 ? -9.406 10.118 11.137 1.00 95.31 188 TRP A N 1
ATOM 1425 C CA . TRP A 1 188 ? -9.921 9.822 12.471 1.00 95.31 188 TRP A CA 1
ATOM 1426 C C . TRP A 1 188 ? -10.737 10.976 13.057 1.00 95.31 188 TRP A C 1
ATOM 1428 O O . TRP A 1 188 ? -11.790 10.755 13.657 1.00 95.31 188 TRP A O 1
ATOM 1438 N N . ALA A 1 189 ? -10.287 12.219 12.877 1.00 95.19 189 ALA A N 1
ATOM 1439 C CA . ALA A 1 189 ? -11.022 13.402 13.321 1.00 95.19 189 ALA A CA 1
ATOM 1440 C C . ALA A 1 189 ? -12.342 13.594 12.550 1.00 95.19 189 ALA A C 1
ATOM 1442 O O . ALA A 1 189 ? -13.318 14.098 13.105 1.00 95.19 189 ALA A O 1
ATOM 1443 N N . LEU A 1 190 ? -12.384 13.164 11.287 1.00 95.62 190 LEU A N 1
ATOM 1444 C CA . LEU A 1 190 ? -13.554 13.247 10.412 1.00 95.62 190 LEU A CA 1
ATOM 1445 C C . LEU A 1 190 ? -14.510 12.049 10.539 1.00 95.62 190 LEU A C 1
ATOM 1447 O O . LEU A 1 190 ? -15.529 12.030 9.859 1.00 95.62 190 LEU A O 1
ATOM 1451 N N . ARG A 1 191 ? -14.234 11.064 11.405 1.00 94.06 191 ARG A N 1
ATOM 1452 C CA . ARG A 1 191 ? -14.987 9.793 11.470 1.00 94.06 191 ARG A CA 1
ATOM 1453 C C . ARG A 1 191 ? -16.497 9.941 11.712 1.00 94.06 191 ARG A C 1
ATOM 1455 O O . ARG A 1 191 ? -17.264 9.145 11.189 1.00 94.06 191 ARG A O 1
ATOM 1462 N N . GLU A 1 192 ? -16.918 10.977 12.438 1.00 95.94 192 GLU A N 1
ATOM 1463 C CA . GLU A 1 192 ? -18.338 11.283 12.702 1.00 95.94 192 GLU A CA 1
ATOM 1464 C C . GLU A 1 192 ? -19.023 12.001 11.518 1.00 95.94 192 GLU A C 1
ATOM 1466 O O . GLU A 1 192 ? -20.180 12.408 11.599 1.00 95.94 192 GLU A O 1
ATOM 1471 N N . ARG A 1 193 ? -18.295 12.216 10.415 1.00 96.75 193 ARG A N 1
ATOM 1472 C CA . ARG A 1 193 ? -18.749 12.862 9.177 1.00 96.75 193 ARG A CA 1
ATOM 1473 C C . ARG A 1 193 ? -18.332 12.004 7.975 1.00 96.75 193 ARG A C 1
ATOM 1475 O O . ARG A 1 193 ? -17.389 12.367 7.269 1.00 96.75 193 ARG A O 1
ATOM 1482 N N . PRO A 1 194 ? -19.008 10.866 7.734 1.00 93.88 194 PRO A N 1
ATOM 1483 C CA . PRO A 1 194 ? -18.558 9.857 6.775 1.00 93.88 194 PRO A CA 1
ATOM 1484 C C . PRO A 1 194 ? -18.413 10.390 5.345 1.00 93.88 194 PRO A C 1
ATOM 1486 O O . PRO A 1 194 ? -17.455 10.031 4.670 1.00 93.88 194 PRO A O 1
ATOM 1489 N N . GLU A 1 195 ? -19.291 11.295 4.905 1.00 96.75 195 GLU A N 1
ATOM 1490 C CA . GLU A 1 195 ? -19.199 11.920 3.577 1.00 96.75 195 GLU A CA 1
ATOM 1491 C C . GLU A 1 195 ? -17.916 12.753 3.417 1.00 96.75 195 GLU A C 1
ATOM 1493 O O . GLU A 1 195 ? -17.208 12.630 2.422 1.00 96.75 195 GLU A O 1
ATOM 1498 N N . VAL A 1 196 ? -17.560 13.543 4.435 1.00 97.00 196 VAL A N 1
ATOM 1499 C CA . VAL A 1 196 ? -16.346 14.377 4.423 1.00 97.00 196 VAL A CA 1
ATOM 1500 C C . VAL A 1 196 ? -15.089 13.513 4.531 1.00 97.00 196 VAL A C 1
ATOM 1502 O O . VAL A 1 196 ? -14.077 13.795 3.892 1.00 97.00 196 VAL A O 1
ATOM 1505 N N . ALA A 1 197 ? -15.139 12.444 5.330 1.00 95.62 197 ALA A N 1
ATOM 1506 C CA . ALA A 1 197 ? -14.045 11.484 5.425 1.00 95.62 197 ALA A CA 1
ATOM 1507 C C . ALA A 1 197 ? -13.811 10.755 4.089 1.00 95.62 197 ALA A C 1
ATOM 1509 O O . ALA A 1 197 ? -12.658 10.563 3.704 1.00 95.62 197 ALA A O 1
ATOM 1510 N N . ALA A 1 198 ? -14.884 10.393 3.377 1.00 96.06 198 ALA A N 1
ATOM 1511 C CA . ALA A 1 198 ? -14.809 9.783 2.054 1.00 96.06 198 ALA A CA 1
ATOM 1512 C C . ALA A 1 198 ? -14.210 10.748 1.021 1.00 96.06 198 ALA A C 1
ATOM 1514 O O . ALA A 1 198 ? -13.250 10.381 0.350 1.00 96.06 198 ALA A O 1
ATOM 1515 N N . GLU A 1 199 ? -14.676 12.002 0.960 1.00 97.44 199 GLU A N 1
ATOM 1516 C CA . GLU A 1 199 ? -14.095 13.010 0.059 1.00 97.44 199 GLU A CA 1
ATOM 1517 C C . GLU A 1 199 ? -12.601 13.228 0.351 1.00 97.44 199 GLU A C 1
ATOM 1519 O O . GLU A 1 199 ? -11.773 13.299 -0.560 1.00 97.44 199 GLU A O 1
ATOM 1524 N N . PHE A 1 200 ? -12.220 13.298 1.630 1.00 97.44 200 PHE A N 1
ATOM 1525 C CA . PHE A 1 200 ? -10.816 13.418 2.013 1.00 97.44 200 PHE A CA 1
ATOM 1526 C C . PHE A 1 200 ? -9.992 12.210 1.542 1.00 97.44 200 PHE A C 1
ATOM 1528 O O . PHE A 1 200 ? -8.922 12.398 0.960 1.00 97.44 200 PHE A O 1
ATOM 1535 N N . ALA A 1 201 ? -10.494 10.987 1.743 1.00 96.94 201 ALA A N 1
ATOM 1536 C CA . ALA A 1 201 ? -9.838 9.767 1.277 1.00 96.94 201 ALA A CA 1
ATOM 1537 C C . ALA A 1 201 ? -9.671 9.753 -0.252 1.00 96.94 201 ALA A C 1
ATOM 1539 O O . ALA A 1 201 ? -8.577 9.475 -0.737 1.00 96.94 201 ALA A O 1
ATOM 1540 N N . GLU A 1 202 ? -10.701 10.141 -1.010 1.00 97.62 202 GLU A N 1
ATOM 1541 C CA . GLU A 1 202 ? -10.640 10.248 -2.475 1.00 97.62 202 GLU A CA 1
ATOM 1542 C C . GLU A 1 202 ? -9.597 11.274 -2.944 1.00 97.62 202 GLU A C 1
ATOM 1544 O O . GLU A 1 202 ? -8.881 11.052 -3.924 1.00 97.62 202 GLU A O 1
ATOM 1549 N N . ARG A 1 203 ? -9.461 12.404 -2.239 1.00 97.25 203 ARG A N 1
ATOM 1550 C CA . ARG A 1 203 ? -8.442 13.420 -2.558 1.00 97.25 203 ARG A CA 1
ATOM 1551 C C . ARG A 1 203 ? -7.032 12.926 -2.263 1.00 97.25 203 ARG A C 1
ATOM 1553 O O . ARG A 1 203 ? -6.121 13.220 -3.043 1.00 97.25 203 ARG A O 1
ATOM 1560 N N . VAL A 1 204 ? -6.845 12.187 -1.169 1.00 95.81 204 VAL A N 1
ATOM 1561 C CA . VAL A 1 204 ? -5.574 11.513 -0.866 1.00 95.81 204 VAL A CA 1
ATOM 1562 C C . VAL A 1 204 ? -5.257 10.499 -1.966 1.00 95.81 204 VAL A C 1
ATOM 1564 O O . VAL A 1 204 ? -4.186 10.586 -2.564 1.00 95.81 204 VAL A O 1
ATOM 1567 N N . ASP A 1 205 ? -6.205 9.627 -2.315 1.00 97.81 205 ASP A N 1
ATOM 1568 C CA . ASP A 1 205 ? -6.077 8.626 -3.383 1.00 97.81 205 ASP A CA 1
ATOM 1569 C C . ASP A 1 205 ? -5.656 9.259 -4.722 1.00 97.81 205 ASP A C 1
ATOM 1571 O O . ASP A 1 205 ? -4.656 8.874 -5.338 1.00 97.81 205 ASP A O 1
ATOM 1575 N N . ALA A 1 206 ? -6.359 10.311 -5.149 1.00 97.19 206 ALA A N 1
ATOM 1576 C CA . ALA A 1 206 ? -6.063 11.020 -6.390 1.00 97.19 206 ALA A CA 1
ATOM 1577 C C . ALA A 1 206 ? -4.680 11.699 -6.382 1.00 97.19 206 ALA A C 1
ATOM 1579 O O . ALA A 1 206 ? -3.978 11.673 -7.400 1.00 97.19 206 ALA A O 1
ATOM 1580 N N . SER A 1 207 ? -4.283 12.293 -5.251 1.00 94.06 207 SER A N 1
ATOM 1581 C CA . SER A 1 207 ? -2.993 12.981 -5.097 1.00 94.06 207 SER A CA 1
ATOM 1582 C C . SER A 1 207 ? -1.829 11.993 -5.121 1.00 94.06 207 SER A C 1
ATOM 1584 O O . SER A 1 207 ? -0.866 12.184 -5.863 1.00 94.06 207 SER A O 1
ATOM 1586 N N . VAL A 1 208 ? -1.948 10.885 -4.387 1.00 94.25 208 VAL A N 1
ATOM 1587 C CA . VAL A 1 208 ? -0.960 9.797 -4.393 1.00 94.25 208 VAL A CA 1
ATOM 1588 C C . VAL A 1 208 ? -0.868 9.170 -5.786 1.00 94.25 208 VAL A C 1
ATOM 1590 O O . VAL A 1 208 ? 0.232 8.914 -6.281 1.00 94.25 208 VAL A O 1
ATOM 1593 N N . GLY A 1 209 ? -1.999 9.004 -6.479 1.00 94.94 209 GLY A N 1
ATOM 1594 C CA . GLY A 1 209 ? -2.027 8.531 -7.864 1.00 94.94 209 GLY A CA 1
ATOM 1595 C C . GLY A 1 209 ? -1.384 9.480 -8.869 1.00 94.94 209 GLY A C 1
ATOM 1596 O O . GLY A 1 209 ? -0.840 9.017 -9.871 1.00 94.94 209 GLY A O 1
ATOM 1597 N N . LEU A 1 210 ? -1.403 10.794 -8.628 1.00 93.81 210 LEU A N 1
ATOM 1598 C CA . LEU A 1 210 ? -0.648 11.748 -9.443 1.00 93.81 210 LEU A CA 1
ATOM 1599 C C . LEU A 1 210 ? 0.858 11.517 -9.310 1.00 93.81 210 LEU A C 1
ATOM 1601 O O . LEU A 1 210 ? 1.536 11.414 -10.330 1.00 93.81 210 LEU A O 1
ATOM 1605 N N . VAL A 1 211 ? 1.356 11.358 -8.082 1.00 89.94 211 VAL A N 1
ATOM 1606 C CA . VAL A 1 211 ? 2.769 11.039 -7.832 1.00 89.94 211 VAL A CA 1
ATOM 1607 C C . VAL A 1 211 ? 3.148 9.708 -8.484 1.00 89.94 211 VAL A C 1
ATOM 1609 O O . VAL A 1 211 ? 4.164 9.636 -9.171 1.00 89.94 211 VAL A O 1
ATOM 1612 N N . GLY A 1 212 ? 2.293 8.685 -8.375 1.00 91.19 212 GLY A N 1
ATOM 1613 C CA . GLY A 1 212 ? 2.504 7.386 -9.022 1.00 91.19 212 GLY A CA 1
ATOM 1614 C C . GLY A 1 212 ? 2.666 7.480 -10.545 1.00 91.19 212 GLY A C 1
ATOM 1615 O O . GLY A 1 212 ? 3.519 6.802 -11.114 1.00 91.19 212 GLY A O 1
ATOM 1616 N N . ARG A 1 213 ? 1.914 8.366 -11.216 1.00 93.44 213 ARG A N 1
ATOM 1617 C CA . ARG A 1 213 ? 2.089 8.619 -12.660 1.00 93.44 213 ARG A CA 1
ATOM 1618 C C . ARG A 1 213 ? 3.438 9.257 -12.978 1.00 93.44 213 ARG A C 1
ATOM 1620 O O . ARG A 1 213 ? 4.066 8.857 -13.951 1.00 93.44 213 ARG A O 1
ATOM 1627 N N . CYS A 1 214 ? 3.890 10.212 -12.165 1.00 89.19 214 CYS A N 1
ATOM 1628 C CA . CYS A 1 214 ? 5.203 10.833 -12.343 1.00 89.19 214 CYS A CA 1
ATOM 1629 C C . CYS A 1 214 ? 6.335 9.816 -12.135 1.00 89.19 214 CYS A C 1
ATOM 1631 O O . CYS A 1 214 ? 7.249 9.750 -12.956 1.00 89.19 214 CYS A O 1
ATOM 1633 N N . LEU A 1 215 ? 6.243 8.986 -11.088 1.00 86.94 215 LEU A N 1
ATOM 1634 C CA . LEU A 1 215 ? 7.236 7.954 -10.766 1.00 86.94 215 LEU A CA 1
ATOM 1635 C C . LEU A 1 215 ? 7.400 6.920 -11.883 1.00 86.94 215 LEU A C 1
ATOM 1637 O O . LEU A 1 215 ? 8.507 6.446 -12.117 1.00 86.94 215 LEU A O 1
ATOM 1641 N N . LEU A 1 216 ? 6.320 6.596 -12.594 1.00 91.31 216 LEU A N 1
ATOM 1642 C CA . LEU A 1 216 ? 6.318 5.613 -13.680 1.00 91.31 216 LEU A CA 1
ATOM 1643 C C . LEU A 1 216 ? 6.509 6.238 -15.068 1.00 91.31 216 LEU A C 1
ATOM 1645 O O . LEU A 1 216 ? 6.239 5.583 -16.072 1.00 91.31 216 LEU A O 1
ATOM 1649 N N . THR A 1 217 ? 6.975 7.489 -15.149 1.00 89.62 217 THR A N 1
ATOM 1650 C CA . THR A 1 217 ? 7.319 8.110 -16.435 1.00 89.62 217 THR A CA 1
ATOM 1651 C C . THR A 1 217 ? 8.377 7.254 -17.139 1.00 89.62 217 THR A C 1
ATOM 1653 O O . THR A 1 217 ? 9.453 7.053 -16.568 1.00 89.62 217 THR A O 1
ATOM 1656 N N . PRO A 1 218 ? 8.113 6.735 -18.353 1.00 88.00 218 PRO A N 1
ATOM 1657 C CA . PRO A 1 218 ? 9.087 5.920 -19.063 1.00 88.00 218 PRO A CA 1
ATOM 1658 C C . PRO A 1 218 ? 10.349 6.724 -19.368 1.00 88.00 218 PRO A C 1
ATOM 1660 O O . PRO A 1 218 ? 10.280 7.822 -19.923 1.00 88.00 218 PRO A O 1
ATOM 1663 N N . LEU A 1 219 ? 11.503 6.171 -19.017 1.00 79.00 219 LEU A N 1
ATOM 1664 C CA . LEU A 1 219 ? 12.797 6.783 -19.290 1.00 79.00 219 LEU A CA 1
ATOM 1665 C C . LEU A 1 219 ? 13.323 6.102 -20.551 1.00 79.00 219 LEU A C 1
ATOM 1667 O O . LEU A 1 219 ? 13.630 4.912 -20.533 1.00 79.00 219 LEU A O 1
ATOM 1671 N N . GLY A 1 220 ? 13.309 6.816 -21.680 1.00 63.03 220 GLY A N 1
ATOM 1672 C CA . GLY A 1 220 ? 13.731 6.250 -22.961 1.00 63.03 220 GLY A CA 1
ATOM 1673 C C . GLY A 1 220 ? 15.133 5.646 -22.861 1.00 63.03 220 GLY A C 1
ATOM 1674 O O . GLY A 1 220 ? 16.008 6.225 -22.217 1.00 63.03 220 GLY A O 1
ATOM 1675 N N . CYS A 1 221 ? 15.357 4.492 -23.498 1.00 49.38 221 CYS A N 1
ATOM 1676 C CA . CYS A 1 221 ? 16.712 3.988 -23.708 1.00 49.38 221 CYS A CA 1
ATOM 1677 C C . CYS A 1 221 ? 17.518 5.100 -24.385 1.00 49.38 221 CYS A C 1
ATOM 1679 O O . CYS A 1 221 ? 17.082 5.621 -25.414 1.00 49.38 221 CYS A O 1
ATOM 1681 N N . GLY A 1 222 ? 18.641 5.495 -23.781 1.00 44.16 222 GLY A N 1
ATOM 1682 C CA . GLY A 1 222 ? 19.493 6.563 -24.290 1.00 44.16 222 GLY A CA 1
ATOM 1683 C C . GLY A 1 222 ? 19.701 6.417 -25.794 1.00 44.16 222 GLY A C 1
ATOM 1684 O O . GLY A 1 222 ? 20.085 5.351 -26.275 1.00 44.16 222 GLY A O 1
ATOM 1685 N N . GLY A 1 223 ? 19.390 7.480 -26.535 1.00 34.81 223 GLY A N 1
ATOM 1686 C CA . GLY A 1 223 ? 19.642 7.544 -27.963 1.00 34.81 223 GLY A CA 1
ATOM 1687 C C . GLY A 1 223 ? 21.127 7.328 -28.215 1.00 34.81 223 GLY A C 1
ATOM 1688 O O . GLY A 1 223 ? 21.939 8.223 -27.980 1.00 34.81 223 GLY A O 1
ATOM 1689 N N . GLY A 1 224 ? 21.474 6.138 -28.701 1.00 33.41 224 GLY A N 1
ATOM 1690 C CA . GLY A 1 224 ? 22.704 5.934 -29.442 1.00 33.41 224 GLY A CA 1
ATOM 1691 C C . GLY A 1 224 ? 22.675 6.901 -30.616 1.00 33.41 224 GLY A C 1
ATOM 1692 O O . GLY A 1 224 ? 21.854 6.772 -31.521 1.00 33.41 224 GLY A O 1
ATOM 1693 N N . ARG A 1 225 ? 23.526 7.919 -30.547 1.00 37.97 225 ARG A N 1
ATOM 1694 C CA . ARG A 1 225 ? 23.801 8.835 -31.646 1.00 37.97 225 ARG A CA 1
ATOM 1695 C C . ARG A 1 225 ? 24.548 8.018 -32.712 1.00 37.97 225 ARG A C 1
ATOM 1697 O O . ARG A 1 225 ? 25.767 7.909 -32.657 1.00 37.97 225 ARG A O 1
ATOM 1704 N N . ASP A 1 226 ? 23.813 7.356 -33.608 1.00 40.53 226 ASP A N 1
ATOM 1705 C CA . ASP A 1 226 ? 24.347 6.775 -34.852 1.00 40.53 226 ASP A CA 1
ATOM 1706 C C . ASP A 1 226 ? 24.570 7.927 -35.842 1.00 40.53 226 ASP A C 1
ATOM 1708 O O . ASP A 1 226 ? 23.854 8.060 -36.828 1.00 40.53 226 ASP A O 1
ATOM 1712 N N . ASP A 1 227 ? 25.548 8.791 -35.554 1.00 37.19 227 ASP A N 1
ATOM 1713 C CA . ASP A 1 227 ? 26.144 9.652 -36.578 1.00 37.19 227 ASP A CA 1
ATOM 1714 C C . ASP A 1 227 ? 27.248 8.833 -37.251 1.00 37.19 227 ASP A C 1
ATOM 1716 O O . ASP A 1 227 ? 28.451 8.972 -37.005 1.00 37.19 227 ASP A O 1
ATOM 1720 N N . ARG A 1 228 ? 26.796 7.885 -38.073 1.00 38.47 228 ARG A N 1
ATOM 1721 C CA . ARG A 1 228 ? 27.624 7.220 -39.067 1.00 38.47 228 ARG A CA 1
ATOM 1722 C C . ARG A 1 228 ? 28.204 8.288 -39.990 1.00 38.47 228 ARG A C 1
ATOM 1724 O O . ARG A 1 228 ? 27.474 8.934 -40.726 1.00 38.47 228 ARG A O 1
ATOM 1731 N N . LYS A 1 229 ? 29.528 8.434 -39.896 1.00 34.94 229 LYS A N 1
ATOM 1732 C CA . LYS A 1 229 ? 30.479 8.897 -40.916 1.00 34.94 229 LYS A CA 1
ATOM 1733 C C . LYS A 1 229 ? 29.836 9.280 -42.258 1.00 34.94 229 LYS A C 1
ATOM 1735 O O . LYS A 1 229 ? 29.611 8.408 -43.093 1.00 34.94 229 LYS A O 1
ATOM 1740 N N . ASP A 1 230 ? 29.682 10.578 -42.495 1.00 34.59 230 ASP A N 1
ATOM 1741 C CA . ASP A 1 230 ? 29.746 11.101 -43.857 1.00 34.59 230 ASP A CA 1
ATOM 1742 C C . ASP A 1 230 ? 31.230 11.148 -44.251 1.00 34.59 230 ASP A C 1
ATOM 1744 O O . ASP A 1 230 ? 31.975 12.072 -43.913 1.00 34.59 230 ASP A O 1
ATOM 1748 N N . GLU A 1 231 ? 31.673 10.072 -44.902 1.00 37.19 231 GLU A N 1
ATOM 1749 C CA . GLU A 1 231 ? 32.872 10.059 -45.734 1.00 37.19 231 GLU A CA 1
ATOM 1750 C C . GLU A 1 231 ? 32.687 11.095 -46.850 1.00 37.19 231 GLU A C 1
ATOM 1752 O O . GLU A 1 231 ? 31.964 10.881 -47.822 1.00 37.19 231 GLU A O 1
ATOM 1757 N N . ASN A 1 232 ? 33.340 12.244 -46.690 1.00 36.34 232 ASN A N 1
ATOM 1758 C CA . ASN A 1 232 ? 33.674 13.114 -47.807 1.00 36.34 232 ASN A CA 1
ATOM 1759 C C . ASN A 1 232 ? 34.830 12.459 -48.568 1.00 36.34 232 ASN A C 1
ATOM 1761 O O . ASN A 1 232 ? 35.980 12.642 -48.183 1.00 36.34 232 ASN A O 1
ATOM 1765 N N . ASP A 1 233 ? 34.508 11.747 -49.645 1.00 38.12 233 ASP A N 1
ATOM 1766 C CA . ASP A 1 233 ? 35.417 11.552 -50.772 1.00 38.12 233 ASP A CA 1
ATOM 1767 C C . ASP A 1 233 ? 34.674 11.847 -52.084 1.00 38.12 233 ASP A C 1
ATOM 1769 O O . ASP A 1 233 ? 33.636 11.270 -52.406 1.00 38.12 233 ASP A O 1
ATOM 1773 N N . GLU A 1 234 ? 35.218 12.849 -52.774 1.00 35.00 234 GLU A N 1
ATOM 1774 C CA . GLU A 1 234 ? 35.213 13.120 -54.213 1.00 35.00 234 GLU A CA 1
ATOM 1775 C C . GLU A 1 234 ? 34.177 12.405 -55.103 1.00 35.00 234 GLU A C 1
ATOM 1777 O O . GLU A 1 234 ? 34.293 11.219 -55.394 1.00 35.00 234 GLU A O 1
ATOM 1782 N N . ASN A 1 235 ? 33.319 13.188 -55.773 1.00 36.47 235 ASN A N 1
ATOM 1783 C CA . ASN A 1 235 ? 33.493 13.290 -57.224 1.00 36.47 235 ASN A CA 1
ATOM 1784 C C . ASN A 1 235 ? 32.906 14.574 -57.824 1.00 36.47 235 ASN A C 1
ATOM 1786 O O . ASN A 1 235 ? 31.771 14.984 -57.575 1.00 36.47 235 ASN A O 1
ATOM 1790 N N . ASP A 1 236 ? 33.748 15.147 -58.666 1.00 36.56 236 ASP A N 1
ATOM 1791 C CA . ASP A 1 236 ? 33.554 16.212 -59.624 1.00 36.56 236 ASP A CA 1
ATOM 1792 C C . ASP A 1 236 ? 32.469 15.868 -60.670 1.00 36.56 236 ASP A C 1
ATOM 1794 O O . ASP A 1 236 ? 32.196 14.707 -60.979 1.00 36.56 236 ASP A O 1
ATOM 1798 N N . GLY A 1 237 ? 31.888 16.904 -61.279 1.00 33.62 237 GLY A N 1
ATOM 1799 C CA . GLY A 1 237 ? 31.248 16.773 -62.587 1.00 33.62 237 GLY A CA 1
ATOM 1800 C C . GLY A 1 237 ? 29.716 16.808 -62.655 1.00 33.62 237 GLY A C 1
ATOM 1801 O O . GLY A 1 237 ? 29.043 15.784 -62.728 1.00 33.62 237 GLY A O 1
ATOM 1802 N N . LYS A 1 238 ? 29.221 18.019 -62.960 1.00 33.78 238 LYS A N 1
ATOM 1803 C CA . LYS A 1 238 ? 28.192 18.303 -63.992 1.00 33.78 238 LYS A CA 1
ATOM 1804 C C . LYS A 1 238 ? 26.722 18.437 -63.542 1.00 33.78 238 LYS A C 1
ATOM 1806 O O . LYS A 1 238 ? 25.944 17.495 -63.468 1.00 33.78 238 LYS A O 1
ATOM 1811 N N . ARG A 1 239 ? 26.286 19.697 -63.444 1.00 31.75 239 ARG A N 1
ATOM 1812 C CA . ARG A 1 239 ? 24.899 20.159 -63.674 1.00 31.75 239 ARG A CA 1
ATOM 1813 C C . ARG A 1 239 ? 24.832 20.875 -65.041 1.00 31.75 239 ARG A C 1
ATOM 1815 O O . ARG A 1 239 ? 25.879 21.280 -65.540 1.00 31.75 239 ARG A O 1
ATOM 1822 N N . PRO A 1 240 ? 23.650 21.273 -65.554 1.00 53.66 240 PRO A N 1
ATOM 1823 C CA . PRO A 1 240 ? 22.333 20.614 -65.586 1.00 53.66 240 PRO A CA 1
ATOM 1824 C C . PRO A 1 240 ? 21.687 20.710 -67.000 1.00 53.66 240 PRO A C 1
ATOM 1826 O O . PRO A 1 240 ? 22.163 21.478 -67.825 1.00 53.66 240 PRO A O 1
ATOM 1829 N N . ALA A 1 241 ? 20.546 20.047 -67.261 1.00 33.66 241 ALA A N 1
ATOM 1830 C CA . ALA A 1 241 ? 19.401 20.661 -67.976 1.00 33.66 241 ALA A CA 1
ATOM 1831 C C . ALA A 1 241 ? 18.203 19.712 -68.221 1.00 33.66 241 ALA A C 1
ATOM 1833 O O . ALA A 1 241 ? 18.274 18.785 -69.013 1.00 33.66 241 ALA A O 1
ATOM 1834 N N . ARG A 1 242 ? 17.077 20.102 -67.602 1.00 32.59 242 ARG A N 1
ATOM 1835 C CA . ARG A 1 242 ? 15.727 20.340 -68.168 1.00 32.59 242 ARG A CA 1
ATOM 1836 C C . ARG A 1 242 ? 14.924 19.237 -68.890 1.00 32.59 242 ARG A C 1
ATOM 1838 O O . ARG A 1 242 ? 15.238 18.897 -70.017 1.00 32.59 242 ARG A O 1
ATOM 1845 N N . ARG A 1 243 ? 13.702 19.071 -68.328 1.00 30.97 243 ARG A N 1
ATOM 1846 C CA . ARG A 1 243 ? 12.345 19.006 -68.953 1.00 30.97 243 ARG A CA 1
ATOM 1847 C C . ARG A 1 243 ? 12.092 17.792 -69.875 1.00 30.97 243 ARG A C 1
ATOM 1849 O O . ARG A 1 243 ? 12.975 17.371 -70.587 1.00 30.97 243 ARG A O 1
ATOM 1856 N N . ALA A 1 244 ? 10.914 17.177 -69.965 1.00 32.91 244 ALA A N 1
ATOM 1857 C CA . ALA A 1 244 ? 9.533 17.574 -69.703 1.00 32.91 244 ALA A CA 1
ATOM 1858 C C . ALA A 1 244 ? 8.635 16.318 -69.601 1.00 32.91 244 ALA A C 1
ATOM 1860 O O . ALA A 1 244 ? 9.021 15.257 -70.078 1.00 32.91 244 ALA A O 1
ATOM 1861 N N . GLY A 1 245 ? 7.393 16.518 -69.146 1.00 31.22 245 GLY A N 1
ATOM 1862 C CA . GLY A 1 245 ? 6.236 15.670 -69.472 1.00 31.22 245 GLY A CA 1
ATOM 1863 C C . GLY A 1 245 ? 5.934 14.600 -68.422 1.00 31.22 245 GLY A C 1
ATOM 1864 O O . GLY A 1 245 ? 6.815 13.864 -68.019 1.00 31.22 245 GLY A O 1
ATOM 1865 N N . GLY A 1 246 ? 4.719 14.453 -67.909 1.00 31.23 246 GLY A N 1
ATOM 1866 C CA . GLY A 1 246 ? 3.448 15.072 -68.257 1.00 31.23 246 GLY A CA 1
ATOM 1867 C C . GLY A 1 246 ? 2.326 14.134 -67.810 1.00 31.23 246 GLY A C 1
ATOM 1868 O O . GLY A 1 246 ? 2.449 12.934 -68.009 1.00 31.23 246 GLY A O 1
ATOM 1869 N N . GLY A 1 247 ? 1.252 14.702 -67.249 1.00 31.52 247 GLY A N 1
ATOM 1870 C CA . GLY A 1 247 ? -0.046 14.044 -67.022 1.00 31.52 247 GLY A CA 1
ATOM 1871 C C . GLY A 1 247 ? -0.052 12.979 -65.915 1.00 31.52 247 GLY A C 1
ATOM 1872 O O . GLY A 1 247 ? 0.861 12.187 -65.790 1.00 31.52 247 GLY A O 1
ATOM 1873 N N . GLY A 1 248 ? -1.046 12.865 -65.048 1.00 30.58 248 GLY A N 1
ATOM 1874 C CA . GLY A 1 248 ? -2.372 13.452 -65.004 1.00 30.58 248 GLY A CA 1
ATOM 1875 C C . GLY A 1 248 ? -3.251 12.564 -64.112 1.00 30.58 248 GLY A C 1
ATOM 1876 O O . GLY A 1 248 ? -2.997 11.373 -63.983 1.00 30.58 248 GLY A O 1
ATOM 1877 N N . ALA A 1 249 ? -4.296 13.172 -63.549 1.00 34.78 249 ALA A N 1
ATOM 1878 C CA . ALA A 1 249 ? -5.505 12.537 -63.012 1.00 34.78 249 ALA A CA 1
ATOM 1879 C C . ALA A 1 249 ? -5.453 11.823 -61.633 1.00 34.78 249 ALA A C 1
ATOM 1881 O O . ALA A 1 249 ? -5.319 10.612 -61.512 1.00 34.78 249 ALA A O 1
ATOM 1882 N N . LEU A 1 250 ? -5.757 12.606 -60.588 1.00 34.41 250 LEU A N 1
ATOM 1883 C CA . LEU A 1 250 ? -6.807 12.290 -59.592 1.00 34.41 250 LEU A CA 1
ATOM 1884 C C . LEU A 1 250 ? -8.194 12.220 -60.291 1.00 34.41 250 LEU A C 1
ATOM 1886 O O . LEU A 1 250 ? -8.300 12.633 -61.447 1.00 34.41 250 LEU A O 1
ATOM 1890 N N . PRO A 1 251 ? -9.328 12.041 -59.582 1.00 59.09 251 PRO A N 1
ATOM 1891 C CA . PRO A 1 251 ? -9.721 11.161 -58.462 1.00 59.09 251 PRO A CA 1
ATOM 1892 C C . PRO A 1 251 ? -11.038 10.418 -58.828 1.00 59.09 251 PRO A C 1
ATOM 1894 O O . PRO A 1 251 ? -11.507 10.604 -59.938 1.00 59.09 251 PRO A O 1
ATOM 1897 N N . ARG A 1 252 ? -11.698 9.674 -57.916 1.00 35.75 252 ARG A N 1
ATOM 1898 C CA . ARG A 1 252 ? -13.177 9.654 -57.645 1.00 35.75 252 ARG A CA 1
ATOM 1899 C C . ARG A 1 252 ? -13.439 8.677 -56.479 1.00 35.75 252 ARG A C 1
ATOM 1901 O O . ARG A 1 252 ? -13.071 7.519 -56.570 1.00 35.75 252 ARG A O 1
ATOM 1908 N N . ARG A 1 253 ? -13.780 9.158 -55.275 1.00 34.66 253 ARG A N 1
ATOM 1909 C CA . ARG A 1 253 ? -15.130 9.492 -54.750 1.00 34.66 253 ARG A CA 1
ATOM 1910 C C . ARG A 1 253 ? -16.051 8.261 -54.589 1.00 34.66 253 ARG A C 1
ATOM 1912 O O . ARG A 1 253 ? -16.476 7.715 -55.595 1.00 34.66 253 ARG A O 1
ATOM 1919 N N . HIS A 1 254 ? -16.308 7.883 -53.318 1.00 40.00 254 HIS A N 1
ATOM 1920 C CA . HIS A 1 254 ? -17.606 7.807 -52.585 1.00 40.00 254 HIS A CA 1
ATOM 1921 C C . HIS A 1 254 ? -18.913 7.744 -53.420 1.00 40.00 254 HIS A C 1
ATOM 1923 O O . HIS A 1 254 ? -18.887 8.319 -54.507 1.00 40.00 254 HIS A O 1
ATOM 1929 N N . PRO A 1 255 ? -20.104 7.301 -52.909 1.00 52.00 255 PRO A N 1
ATOM 1930 C CA . PRO A 1 255 ? -20.567 7.426 -51.504 1.00 52.00 255 PRO A CA 1
ATOM 1931 C C . PRO A 1 255 ? -21.653 6.414 -50.978 1.00 52.00 255 PRO A C 1
ATOM 1933 O O . PRO A 1 255 ? -22.156 5.575 -51.710 1.00 52.00 255 PRO A O 1
ATOM 1936 N N . LEU A 1 256 ? -22.081 6.658 -49.721 1.00 34.47 256 LEU A N 1
ATOM 1937 C CA . LEU A 1 256 ? -23.461 6.612 -49.163 1.00 34.47 256 LEU A CA 1
ATOM 1938 C C . LEU A 1 256 ? -24.149 5.279 -48.798 1.00 34.47 256 LEU A C 1
ATOM 1940 O O . LEU A 1 256 ? -24.307 4.377 -49.608 1.00 34.47 256 LEU A O 1
ATOM 1944 N N . GLY A 1 257 ? -24.702 5.267 -47.574 1.00 33.62 257 GLY A N 1
ATOM 1945 C CA . GLY A 1 257 ? -25.702 4.300 -47.111 1.00 33.62 257 GLY A CA 1
ATOM 1946 C C . GLY A 1 257 ? -25.985 4.339 -45.599 1.00 33.62 257 GLY A C 1
ATOM 1947 O O . GLY A 1 257 ? -25.738 3.364 -44.906 1.00 33.62 257 GLY A O 1
ATOM 1948 N N . GLN A 1 258 ? -26.478 5.464 -45.079 1.00 37.34 258 GLN A N 1
ATOM 1949 C CA . GLN A 1 258 ? -27.302 5.552 -43.851 1.00 37.34 258 GLN A CA 1
ATOM 1950 C C . GLN A 1 258 ? -28.783 5.699 -44.304 1.00 37.34 258 GLN A C 1
ATOM 1952 O O . GLN A 1 258 ? -28.977 5.943 -45.499 1.00 37.34 258 GLN A O 1
ATOM 1957 N N . PRO A 1 259 ? -29.824 5.790 -43.443 1.00 60.62 259 PRO A N 1
ATOM 1958 C CA . PRO A 1 259 ? -30.091 5.278 -42.081 1.00 60.62 259 PRO A CA 1
ATOM 1959 C C . PRO A 1 259 ? -31.555 4.721 -41.958 1.00 60.62 259 PRO A C 1
ATOM 1961 O O . PRO A 1 259 ? -32.227 4.563 -42.970 1.00 60.62 259 PRO A O 1
ATOM 1964 N N . LEU A 1 260 ? -32.061 4.523 -40.719 1.00 36.09 260 LEU A N 1
ATOM 1965 C CA . LEU A 1 260 ? -33.452 4.752 -40.216 1.00 36.09 260 LEU A CA 1
ATOM 1966 C C . LEU A 1 260 ? -34.200 3.573 -39.557 1.00 36.09 260 LEU A C 1
ATOM 1968 O O . LEU A 1 260 ? -34.187 2.448 -40.041 1.00 36.09 260 LEU A O 1
ATOM 1972 N N . GLY A 1 261 ? -34.965 3.935 -38.509 1.00 33.53 261 GLY A N 1
ATOM 1973 C CA . GLY A 1 261 ? -36.148 3.223 -37.990 1.00 33.53 261 GLY A CA 1
ATOM 1974 C C . GLY A 1 261 ? -36.000 2.752 -36.537 1.00 33.53 261 GLY A C 1
ATOM 1975 O O . GLY A 1 261 ? -35.554 1.640 -36.314 1.00 33.53 261 GLY A O 1
ATOM 1976 N N . GLN A 1 262 ? -36.127 3.586 -35.497 1.00 36.28 262 GLN A N 1
ATOM 1977 C CA . GLN A 1 262 ? -37.359 4.118 -34.877 1.00 36.28 262 GLN A CA 1
ATOM 1978 C C . GLN A 1 262 ? -38.437 3.088 -34.466 1.00 36.28 262 GLN A C 1
ATOM 1980 O O . GLN A 1 262 ? -39.076 2.475 -35.310 1.00 36.28 262 GLN A O 1
ATOM 1985 N N . SER A 1 263 ? -38.745 3.126 -33.160 1.00 35.34 263 SER A N 1
ATOM 1986 C CA . SER A 1 263 ? -40.086 3.331 -32.578 1.00 35.34 263 SER A CA 1
ATOM 1987 C C . SER A 1 263 ? -40.765 2.177 -31.831 1.00 35.34 263 SER A C 1
ATOM 1989 O O . SER A 1 263 ? -40.900 1.063 -32.327 1.00 35.34 263 SER A O 1
ATOM 1991 N N . SER A 1 264 ? -41.384 2.620 -30.725 1.00 37.56 264 SER A N 1
ATOM 1992 C CA . SER A 1 264 ? -42.580 2.098 -30.046 1.00 37.56 264 SER A CA 1
ATOM 1993 C C . SER A 1 264 ? -42.295 1.096 -28.914 1.00 37.56 264 SER A C 1
ATOM 1995 O O . SER A 1 264 ? -41.510 0.179 -29.086 1.00 37.56 264 SER A O 1
ATOM 1997 N N . SER A 1 265 ? -42.905 1.145 -27.728 1.00 38.88 265 SER A N 1
ATOM 1998 C CA . SER A 1 265 ? -43.841 2.088 -27.097 1.00 38.88 265 SER A CA 1
ATOM 1999 C C . SER A 1 265 ? -44.296 1.478 -25.763 1.00 38.88 265 SER A C 1
ATOM 2001 O O . SER A 1 265 ? -44.732 0.336 -25.751 1.00 38.88 265 SER A O 1
ATOM 2003 N N . GLN A 1 266 ? -44.281 2.308 -24.717 1.00 38.19 266 GLN A N 1
ATOM 2004 C CA . GLN A 1 266 ? -45.356 2.521 -23.733 1.00 38.19 266 GLN A CA 1
ATOM 2005 C C . GLN A 1 266 ? -45.846 1.425 -22.760 1.00 38.19 266 GLN A C 1
ATOM 2007 O O . GLN A 1 266 ? -46.098 0.284 -23.120 1.00 38.19 266 GLN A O 1
ATOM 2012 N N . SER A 1 267 ? -46.236 1.969 -21.590 1.00 37.66 267 SER A N 1
ATOM 2013 C CA . SER A 1 267 ? -47.363 1.579 -20.720 1.00 37.66 267 SER A CA 1
ATOM 2014 C C . SER A 1 267 ? -47.117 0.404 -19.768 1.00 37.66 267 SER A C 1
ATOM 2016 O O . SER A 1 267 ? -46.602 -0.619 -20.181 1.00 37.66 267 SER A O 1
ATOM 2018 N N . SER A 1 268 ? -47.533 0.377 -18.501 1.00 35.69 268 SER A N 1
ATOM 2019 C CA . SER A 1 268 ? -48.181 1.280 -17.529 1.00 35.69 268 SER A CA 1
ATOM 2020 C C . SER A 1 268 ? -48.292 0.444 -16.242 1.00 35.69 268 SER A C 1
ATOM 2022 O O . SER A 1 268 ? -48.377 -0.779 -16.344 1.00 35.69 268 SER A O 1
ATOM 2024 N N . GLY A 1 269 ? -48.409 1.051 -15.057 1.00 34.94 269 GLY A N 1
ATOM 2025 C CA . GLY A 1 269 ? -48.978 0.331 -13.907 1.00 34.94 269 GLY A CA 1
ATOM 2026 C C . GLY A 1 269 ? -48.474 0.754 -12.536 1.00 34.94 269 GLY A C 1
ATOM 2027 O O . GLY A 1 269 ? -47.612 0.103 -11.958 1.00 34.94 269 GLY A O 1
ATOM 2028 N N . SER A 1 270 ? -49.062 1.822 -12.007 1.00 38.09 270 SER A N 1
ATOM 2029 C CA . SER A 1 270 ? -49.054 2.184 -10.589 1.00 38.09 270 SER A CA 1
ATOM 2030 C C . SER A 1 270 ? -49.688 1.092 -9.717 1.00 38.09 270 SER A C 1
ATOM 2032 O O . SER A 1 270 ? -50.714 0.539 -10.101 1.00 38.09 270 SER A O 1
ATOM 2034 N N . SER A 1 271 ? -49.198 0.901 -8.488 1.00 39.81 271 SER A N 1
ATOM 2035 C CA . SER A 1 271 ? -50.107 0.778 -7.341 1.00 39.81 271 SER A CA 1
ATOM 2036 C C . SER A 1 271 ? -49.443 1.230 -6.043 1.00 39.81 271 SER A C 1
ATOM 2038 O O . SER A 1 271 ? -48.409 0.728 -5.614 1.00 39.81 271 SER A O 1
ATOM 2040 N N . THR A 1 272 ? -50.095 2.219 -5.457 1.00 41.91 272 THR A N 1
ATOM 2041 C CA . THR A 1 272 ? -49.938 2.836 -4.145 1.00 41.91 272 THR A CA 1
ATOM 2042 C C . THR A 1 272 ? -50.570 1.961 -3.050 1.00 41.91 272 THR A C 1
ATOM 2044 O O . THR A 1 272 ? -51.489 1.197 -3.337 1.00 41.91 272 THR A O 1
ATOM 2047 N N . GLY A 1 273 ? -50.163 2.176 -1.793 1.00 34.09 273 GLY A N 1
ATOM 2048 C CA . GLY A 1 273 ? -50.900 1.794 -0.571 1.00 34.09 273 GLY A CA 1
ATOM 2049 C C . GLY A 1 273 ? -50.059 0.913 0.366 1.00 34.09 273 GLY A C 1
ATOM 2050 O O . GLY A 1 273 ? -49.751 -0.207 -0.007 1.00 34.09 273 GLY A O 1
ATOM 2051 N N . ALA A 1 274 ? -49.499 1.351 1.499 1.00 39.53 274 ALA A N 1
ATOM 2052 C CA . ALA A 1 274 ? -50.014 2.056 2.685 1.00 39.53 274 ALA A CA 1
ATOM 2053 C C . ALA A 1 274 ? -50.077 1.118 3.918 1.00 39.53 274 ALA A C 1
ATOM 2055 O O . ALA A 1 274 ? -50.915 0.233 3.972 1.00 39.53 274 ALA A O 1
ATOM 2056 N N . ILE A 1 275 ? -49.205 1.421 4.894 1.00 41.78 275 ILE A N 1
ATOM 2057 C CA . ILE A 1 275 ? -49.483 1.663 6.330 1.00 41.78 275 ILE A CA 1
ATOM 2058 C C . ILE A 1 275 ? -49.898 0.493 7.266 1.00 41.78 275 ILE A C 1
ATOM 2060 O O . ILE A 1 275 ? -50.862 -0.219 7.019 1.00 41.78 275 ILE A O 1
ATOM 2064 N N . SER A 1 276 ? -49.229 0.508 8.440 1.00 41.50 276 SER A N 1
ATOM 2065 C CA . SER A 1 276 ? -49.550 -0.065 9.773 1.00 41.50 276 SER A CA 1
ATOM 2066 C C . SER A 1 276 ? -49.315 -1.571 9.971 1.00 41.50 276 SER A C 1
ATOM 2068 O O . SER A 1 276 ? -49.651 -2.366 9.106 1.00 41.50 276 SER A O 1
ATOM 2070 N N . SER A 1 277 ? -48.714 -2.052 11.068 1.00 49.78 277 SER A N 1
ATOM 2071 C CA . SER A 1 277 ? -48.502 -1.537 12.436 1.00 49.78 277 SER A CA 1
ATOM 2072 C C . SER A 1 277 ? -47.168 -2.014 13.012 1.00 49.78 277 SER A C 1
ATOM 2074 O O . SER A 1 277 ? -46.631 -3.014 12.490 1.00 49.78 277 SER A O 1
#

Secondary structure (DSSP, 8-state):
--HHHHHHHHHHHHHHHS-TTSHHHHHHHHHHHHHHHHHHHTTTT-SS-HHHHHHHHHHHHHHHHHHHHHHHTT----TTTHHHHHHTT-TTS-HHHHHHHHHHHIIIIIHHHHHHHHHHHHT--HHHHHHHHHHHHHHHHHHHHHHHHHH--S---S-TT-HHHHHHHH--HHHHHHHHHHHHHHHHHTTT-HHHHHHHHHHHHHHHHHHHHHHT-------------------------------------------------------------

InterPro domains:
  IPR046037 Protein of unknown function DUF5995 [PF19458] (4-218)

Mean predicted aligned error: 14.16 Å

Nearest PDB structures (foldseek):
  8ugc-assembly2_B  TM=3.344E-01  e=9.135E+00  synthetic construct

Solvent-accessible surface area (backbone atoms only — not comparable to full-atom values): 16538 Å² total; per-residue (Å²): 132,56,66,58,56,52,51,53,51,51,52,53,52,52,50,74,76,42,57,78,80,27,26,62,32,40,23,49,53,58,51,47,59,49,53,55,52,49,62,62,38,56,82,73,60,77,47,93,49,59,66,60,52,51,46,30,53,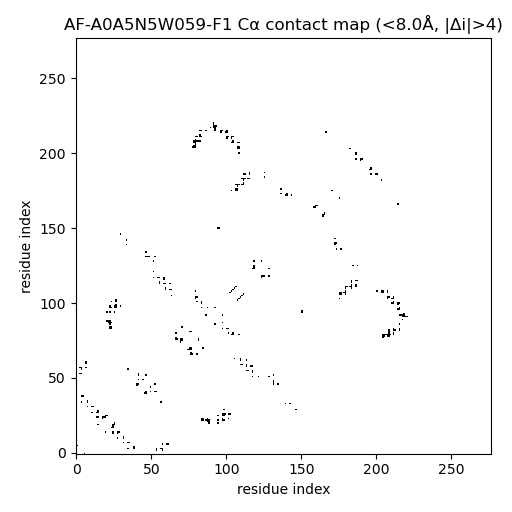39,46,33,51,46,49,57,50,49,38,51,53,29,46,75,69,72,47,86,40,58,52,18,51,43,43,53,70,75,47,20,80,42,89,44,49,53,67,63,32,29,33,51,25,44,50,43,22,43,43,48,41,36,40,21,52,18,51,43,49,38,27,63,76,67,74,46,56,73,78,75,45,46,68,53,53,53,52,55,44,58,53,49,51,64,43,48,53,51,51,52,48,72,69,49,83,66,95,69,87,76,56,76,78,41,71,62,56,47,50,61,69,72,54,49,71,67,60,44,48,52,53,13,51,52,50,20,53,50,43,56,73,29,59,94,38,61,70,61,30,49,54,50,49,52,52,43,24,48,52,35,17,50,52,18,45,61,51,53,54,64,55,73,78,78,80,78,81,81,77,73,77,82,77,88,71,90,83,85,86,87,87,87,85,83,88,83,87,78,87,80,82,84,87,84,81,86,85,91,85,85,88,89,82,86,85,86,79,85,89,84,85,88,83,86,87,85,86,88,132

Organism: Streptomyces mobaraensis (NCBI:txid35621)

Radius of gyration: 29.13 Å; Cα contacts (8 Å, |Δi|>4): 223; chains: 1; bounding box: 86×41×92 Å

Foldseek 3Di:
DALLVVLLVVLVVVLVVDDCQFLLNLQSVLVSVLSVVLVVCLVVCLAPDSLLSSQLSNQLSVLSVVQVVCVVVVHDHQLLCVLSSVCRPPPLFDSLLSNVSSLLSSLQASNLVSLLVSCVVVVHDLVVCVVVLVSSLVSVVVSLVVSVCVSDVDPPPPPCPDVVVVVNVVDDSVVSNVNSSVLSVVLNVCVVPVVVSVVSSSVSSNVSSVVSNVSRPRDDDPDPPPPPDPPDDDDDDDDDDDDDDDDDDDDDDDDDDDDDDDDDDDDDDDDDDDDDD